Protein AF-A0A9P5JSQ2-F1 (afdb_monomer_lite)

Foldseek 3Di:
DDDDDDDDDDDDDDDDDDDDDDDDDDDDDPPPPPPDPPPPDPPPVVNVVVVVPPEDPQWAKAADPPVDPCVPVPDDDDDDDDLNQRPDTDTHNLQWDQQFFLFHCRHHCVPHDPVRVVPGDHGHNLVPAPQADDWTRHGRDIAGDGGHPQWDWDWDQDPVRDIHIHIDGPPDDPPPPPPDPPPDD

Secondary structure (DSSP, 8-state):
--------------------------------------TT----HHHHHHHH--S-TT-EEEE------GGGSS------------S-EEEE-TTT-GGGBSS-SSB--TT--HHHHHT-PPPB-GGG-TTEEEEEEETTEEEEEEEPTTEEEEEEE-TTS-EEEEEEETT---TT---------

Radius of gyration: 28.91 Å; chains: 1; bounding box: 75×61×85 Å

Sequence (185 aa):
MNDQAASKAKNEKKLPNTRLAVSNLVEANLNQACISPPSARKRSPAEIARSRHQCEFGLSKCGIYSGIPSSYSSSSRESEPEFSAVGAYECIDTMFNLESCGGCVVPYTLGLTSDEVAELEPGVDCTAMPHVSDVECRMGRCIVHKCHAGSRRVPVLLANGDAGFECVPEGTILKGQSGVFNFLG

Structure (mmCIF, N/CA/C/O backbone):
data_AF-A0A9P5JSQ2-F1
#
_entry.id   AF-A0A9P5JSQ2-F1
#
loop_
_atom_site.group_PDB
_atom_site.id
_atom_site.type_symbol
_atom_site.label_atom_id
_atom_site.label_alt_id
_atom_site.label_comp_id
_atom_site.label_asym_id
_atom_site.label_entity_id
_atom_site.label_seq_id
_atom_site.pdbx_PDB_ins_code
_atom_site.Cartn_x
_atom_site.Cartn_y
_atom_site.Cartn_z
_atom_site.occupancy
_atom_site.B_iso_or_equiv
_atom_site.auth_seq_id
_atom_site.auth_comp_id
_atom_site.auth_asym_id
_atom_site.auth_atom_id
_atom_site.pdbx_PDB_model_num
ATOM 1 N N . MET A 1 1 ? -47.441 28.420 -53.367 1.00 41.75 1 MET A N 1
ATOM 2 C CA . MET A 1 1 ? -46.569 28.806 -54.493 1.00 41.75 1 MET A CA 1
ATOM 3 C C . MET A 1 1 ? -45.257 28.060 -54.325 1.00 41.75 1 MET A C 1
ATOM 5 O O . MET A 1 1 ? -44.566 28.348 -53.362 1.00 41.75 1 MET A O 1
ATOM 9 N N . ASN A 1 2 ? -45.052 27.086 -55.219 1.00 39.38 2 ASN A N 1
ATOM 10 C CA . ASN A 1 2 ? -43.842 26.381 -55.679 1.00 39.38 2 ASN A CA 1
ATOM 11 C C . ASN A 1 2 ? -42.823 25.866 -54.644 1.00 39.38 2 ASN A C 1
ATOM 13 O O . ASN A 1 2 ? -42.321 26.629 -53.834 1.00 39.38 2 ASN A O 1
ATOM 17 N N . ASP A 1 3 ? -42.544 24.564 -54.541 1.00 38.53 3 ASP A N 1
ATOM 18 C CA . ASP A 1 3 ? -42.024 23.575 -55.516 1.00 38.53 3 ASP A CA 1
ATOM 19 C C . ASP A 1 3 ? -40.499 23.601 -55.734 1.00 38.53 3 ASP A C 1
ATOM 21 O O . ASP A 1 3 ? -39.913 24.636 -56.034 1.00 38.53 3 ASP A O 1
ATOM 25 N N . GLN A 1 4 ? -39.957 22.371 -55.707 1.00 45.69 4 GLN A N 1
ATOM 26 C CA . GLN A 1 4 ? -38.658 21.847 -56.177 1.00 45.69 4 GLN A CA 1
ATOM 27 C C . GLN A 1 4 ? -37.470 21.909 -55.192 1.00 45.69 4 GLN A C 1
ATOM 29 O O . GLN A 1 4 ? -37.085 22.981 -54.754 1.00 45.69 4 GLN A O 1
ATOM 34 N N . ALA A 1 5 ? -36.859 20.817 -54.702 1.00 44.72 5 ALA A N 1
ATOM 35 C CA . ALA A 1 5 ? -36.491 19.471 -55.200 1.00 44.72 5 ALA A CA 1
ATOM 36 C C . ALA A 1 5 ? -34.977 19.328 -55.474 1.00 44.72 5 ALA A C 1
ATOM 38 O O . ALA A 1 5 ? -34.313 20.270 -55.888 1.00 44.72 5 ALA A O 1
ATOM 39 N N . ALA A 1 6 ? -34.517 18.078 -55.313 1.00 49.34 6 ALA A N 1
ATOM 40 C CA . ALA A 1 6 ? -33.226 17.460 -55.661 1.00 49.34 6 ALA A CA 1
ATOM 41 C C . ALA A 1 6 ? -32.169 17.418 -54.528 1.00 49.34 6 ALA A C 1
ATOM 43 O O . ALA A 1 6 ? -31.639 18.443 -54.134 1.00 49.34 6 ALA A O 1
ATOM 44 N N . SER A 1 7 ? -31.872 16.299 -53.846 1.00 44.69 7 SER A N 1
ATOM 45 C CA . SER A 1 7 ? -31.519 14.905 -54.216 1.00 44.69 7 SER A CA 1
ATOM 46 C C . SER A 1 7 ? -30.049 14.687 -54.605 1.00 44.69 7 SER A C 1
ATOM 48 O O . SER A 1 7 ? -29.624 15.201 -55.637 1.00 44.69 7 SER A O 1
ATOM 50 N N . LYS A 1 8 ? -29.356 13.828 -53.827 1.00 47.06 8 LYS A N 1
ATOM 51 C CA . LYS A 1 8 ? -28.255 12.869 -54.146 1.00 47.06 8 LYS A CA 1
ATOM 52 C C . LYS A 1 8 ? -27.240 12.832 -52.985 1.00 47.06 8 LYS A C 1
ATOM 54 O O . LYS A 1 8 ? -26.948 13.870 -52.422 1.00 47.06 8 LYS A O 1
ATOM 59 N N . ALA A 1 9 ? -26.589 11.738 -52.601 1.00 49.59 9 ALA A N 1
ATOM 60 C CA . ALA A 1 9 ? -26.765 10.304 -52.800 1.00 49.59 9 ALA A CA 1
ATOM 61 C C . ALA A 1 9 ? -25.777 9.585 -51.849 1.00 49.59 9 ALA A C 1
ATOM 63 O O . ALA A 1 9 ? -24.649 10.033 -51.682 1.00 49.59 9 ALA A O 1
ATOM 64 N N . LYS A 1 10 ? -26.243 8.480 -51.257 1.00 50.03 10 LYS A N 1
ATOM 65 C CA . LYS A 1 10 ? -25.557 7.226 -50.886 1.00 50.03 10 LYS A CA 1
ATOM 66 C C . LYS A 1 10 ? -24.030 7.229 -50.676 1.00 50.03 10 LYS A C 1
ATOM 68 O O . LYS A 1 10 ? -23.267 7.371 -51.625 1.00 50.03 10 LYS A O 1
ATOM 73 N N . ASN A 1 11 ? -23.610 6.786 -49.488 1.00 41.16 11 ASN A N 1
ATOM 74 C CA . ASN A 1 11 ? -22.452 5.896 -49.373 1.00 41.16 11 ASN A CA 1
ATOM 75 C C . ASN A 1 11 ? -22.677 4.864 -48.252 1.00 41.16 11 ASN A C 1
ATOM 77 O O . ASN A 1 11 ? -22.406 5.114 -47.079 1.00 41.16 11 ASN A O 1
ATOM 81 N N . GLU A 1 12 ? -23.231 3.712 -48.630 1.00 49.22 12 GLU A N 1
ATOM 82 C CA . GLU A 1 12 ? -23.327 2.515 -47.795 1.00 49.22 12 GLU A CA 1
ATOM 83 C C . GLU A 1 12 ? -21.945 1.849 -47.719 1.00 49.22 12 GLU A C 1
ATOM 85 O O . GLU A 1 12 ? -21.503 1.197 -48.667 1.00 49.22 12 GLU A O 1
ATOM 90 N N . LYS A 1 13 ? -21.248 1.978 -46.584 1.00 47.78 13 LYS A N 1
ATOM 91 C CA . LYS A 1 13 ? -20.100 1.111 -46.288 1.00 47.78 13 LYS A CA 1
ATOM 92 C C . LYS A 1 13 ? -20.589 -0.186 -45.649 1.00 47.78 13 LYS A C 1
ATOM 94 O O . LYS A 1 13 ? -20.937 -0.255 -44.477 1.00 47.78 13 LYS A O 1
ATOM 99 N N . LYS A 1 14 ? -20.608 -1.197 -46.510 1.00 41.62 14 LYS A N 1
ATOM 100 C CA . LYS A 1 14 ? -20.820 -2.628 -46.295 1.00 41.62 14 LYS A CA 1
ATOM 101 C C . LYS A 1 14 ? -20.052 -3.155 -45.071 1.00 41.62 14 LYS A C 1
ATOM 103 O O . LYS A 1 14 ? -18.824 -3.173 -45.062 1.00 41.62 14 LYS A O 1
ATOM 108 N N . LEU A 1 15 ? -20.801 -3.615 -44.073 1.00 50.69 15 LEU A N 1
ATOM 109 C CA . LEU A 1 15 ? -20.328 -4.390 -42.928 1.00 50.69 15 LEU A CA 1
ATOM 110 C C . LEU A 1 15 ? -20.073 -5.843 -43.381 1.00 50.69 15 LEU A C 1
ATOM 112 O O . LEU A 1 15 ? -20.998 -6.462 -43.917 1.00 50.69 15 LEU A O 1
ATOM 116 N N . PRO A 1 16 ? -18.873 -6.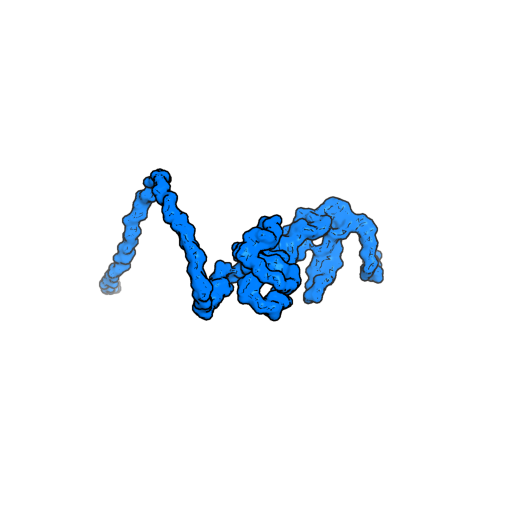424 -43.213 1.00 51.00 16 PRO A N 1
ATOM 117 C CA . PRO A 1 16 ? -18.701 -7.854 -43.408 1.00 51.00 16 PRO A CA 1
ATOM 118 C C . PRO A 1 16 ? -19.292 -8.614 -42.216 1.00 51.00 16 PRO A C 1
ATOM 120 O O . PRO A 1 16 ? -18.862 -8.496 -41.073 1.00 51.00 16 PRO A O 1
ATOM 123 N N . ASN A 1 17 ? -20.325 -9.381 -42.540 1.00 42.56 17 ASN A N 1
ATOM 124 C CA . ASN A 1 17 ? -20.985 -10.366 -41.707 1.00 42.56 17 ASN A CA 1
ATOM 125 C C . ASN A 1 17 ? -20.163 -11.662 -41.754 1.00 42.56 17 ASN A C 1
ATOM 127 O O . ASN A 1 17 ? -20.098 -12.292 -42.809 1.00 42.56 17 ASN A O 1
ATOM 131 N N . THR A 1 18 ? -19.571 -12.083 -40.639 1.00 42.75 18 THR A N 1
ATOM 132 C CA . THR A 1 18 ? -19.106 -13.467 -40.471 1.00 42.75 18 THR A CA 1
ATOM 133 C C . THR A 1 18 ? -19.508 -13.976 -39.096 1.00 42.75 18 THR A C 1
ATOM 135 O O . THR A 1 18 ? -18.895 -13.695 -38.070 1.00 42.75 18 THR A O 1
ATOM 138 N N . ARG A 1 19 ? -20.614 -14.725 -39.118 1.00 39.75 19 ARG A N 1
ATOM 139 C CA . ARG A 1 19 ? -21.110 -15.588 -38.051 1.00 39.75 19 ARG A CA 1
ATOM 140 C C . ARG A 1 19 ? -20.053 -16.618 -37.636 1.00 39.75 19 ARG A C 1
ATOM 142 O O . ARG A 1 19 ? -19.487 -17.291 -38.487 1.00 39.75 19 ARG A O 1
ATOM 149 N N . LEU A 1 20 ? -19.912 -16.753 -36.317 1.00 42.53 20 LEU A N 1
ATOM 150 C CA . LEU A 1 20 ? -19.874 -18.000 -35.542 1.00 42.53 20 LEU A CA 1
ATOM 151 C C . LEU A 1 20 ? -19.252 -19.235 -36.216 1.00 42.53 20 LEU A C 1
ATOM 153 O O . LEU A 1 20 ? -19.901 -19.916 -37.005 1.00 42.53 20 LEU A O 1
ATOM 157 N N . ALA A 1 21 ? -18.079 -19.618 -35.718 1.00 37.09 21 ALA A N 1
ATOM 158 C CA . ALA A 1 21 ? -17.707 -21.017 -35.564 1.00 37.09 21 ALA A CA 1
ATOM 159 C C . ALA A 1 21 ? -17.171 -21.206 -34.137 1.00 37.09 21 ALA A C 1
ATOM 161 O O . ALA A 1 21 ? -16.033 -20.864 -33.826 1.00 37.09 21 ALA A O 1
ATOM 162 N N . VAL A 1 22 ? -18.050 -21.681 -33.256 1.00 41.38 22 VAL A N 1
ATOM 163 C CA . VAL A 1 22 ? -17.682 -22.347 -32.002 1.00 41.38 22 VAL A CA 1
ATOM 164 C C . VAL A 1 22 ? -17.536 -23.834 -32.328 1.00 41.38 22 VAL A C 1
ATOM 166 O O . VAL A 1 22 ? -18.282 -24.341 -33.166 1.00 41.38 22 VAL A O 1
ATOM 169 N N . SER A 1 23 ? -16.615 -24.487 -31.618 1.00 40.75 23 SER A N 1
ATOM 170 C CA . SER A 1 23 ? -16.295 -25.923 -31.611 1.00 40.75 23 SER A CA 1
ATOM 171 C C . SER A 1 23 ? -15.140 -26.326 -32.526 1.00 40.75 23 SER A C 1
ATOM 173 O O . SER A 1 23 ? -15.317 -26.558 -33.715 1.00 40.75 23 SER A O 1
ATOM 175 N N . ASN A 1 24 ? -13.949 -26.449 -31.934 1.00 41.31 24 ASN A N 1
ATOM 176 C CA . ASN A 1 24 ? -13.288 -27.749 -31.793 1.00 41.31 24 ASN A CA 1
ATOM 177 C C . ASN A 1 24 ? -12.162 -27.649 -30.753 1.00 41.31 24 ASN A C 1
ATOM 179 O O . ASN A 1 24 ? -11.154 -26.974 -30.943 1.00 41.31 24 ASN A O 1
ATOM 183 N N . LEU A 1 25 ? -12.399 -28.313 -29.623 1.00 44.81 25 LEU A N 1
ATOM 184 C CA . LEU A 1 25 ? -11.387 -28.742 -28.669 1.00 44.81 25 LEU A CA 1
ATOM 185 C C . LEU A 1 25 ? -10.684 -29.991 -29.223 1.00 44.81 25 LEU A C 1
ATOM 187 O O . LEU A 1 25 ? -11.312 -30.800 -29.900 1.00 44.81 25 LEU A O 1
ATOM 191 N N . VAL A 1 26 ? -9.437 -30.165 -28.780 1.00 39.44 26 VAL A N 1
ATOM 192 C CA . VAL A 1 26 ? -8.606 -31.381 -28.830 1.00 39.44 26 VAL A CA 1
ATOM 193 C C . VAL A 1 26 ? -7.971 -31.691 -30.196 1.00 39.44 26 VAL A C 1
ATOM 195 O O . VAL A 1 26 ? -8.604 -32.241 -31.082 1.00 39.44 26 VAL A O 1
ATOM 198 N N . GLU A 1 27 ? -6.684 -31.374 -30.358 1.00 37.84 27 GLU A N 1
ATOM 199 C CA . GLU A 1 27 ? -5.607 -32.378 -30.287 1.00 37.84 27 GLU A CA 1
ATOM 200 C C . GLU A 1 27 ? -4.215 -31.731 -30.401 1.00 37.84 27 GLU A C 1
ATOM 202 O O . GLU A 1 27 ? -4.026 -30.642 -30.937 1.00 37.84 27 GLU A O 1
ATOM 207 N N . ALA A 1 28 ? -3.259 -32.406 -29.772 1.00 38.78 28 ALA A N 1
ATOM 208 C CA . ALA A 1 28 ? -1.916 -31.981 -29.422 1.00 38.78 28 ALA A CA 1
ATOM 209 C C . ALA A 1 28 ? -1.062 -31.412 -30.570 1.00 38.78 28 ALA A C 1
ATOM 211 O O . ALA A 1 28 ? -0.957 -31.995 -31.645 1.00 38.78 28 ALA A O 1
ATOM 212 N N . ASN A 1 29 ? -0.267 -30.385 -30.253 1.00 37.00 29 ASN A N 1
ATOM 213 C CA . ASN A 1 29 ? 1.086 -30.307 -30.797 1.00 37.00 29 ASN A CA 1
ATOM 214 C C . ASN A 1 29 ? 2.077 -30.130 -29.647 1.00 37.00 29 ASN A C 1
ATOM 216 O O . ASN A 1 29 ? 2.425 -29.028 -29.226 1.00 37.00 29 ASN A O 1
ATOM 220 N N . LEU A 1 30 ? 2.485 -31.279 -29.114 1.00 44.22 30 LEU A N 1
ATOM 221 C CA . LEU A 1 30 ? 3.574 -31.454 -28.167 1.00 44.22 30 LEU A CA 1
ATOM 222 C C . LEU A 1 30 ? 4.908 -31.253 -28.911 1.00 44.22 30 LEU A C 1
ATOM 224 O O . LEU A 1 30 ? 5.674 -32.186 -29.090 1.00 44.22 30 LEU A O 1
ATOM 228 N N . ASN A 1 31 ? 5.149 -30.040 -29.403 1.00 42.31 31 ASN A N 1
ATOM 229 C CA . ASN A 1 31 ? 6.429 -29.595 -29.956 1.00 42.31 31 ASN A CA 1
ATOM 230 C C . ASN A 1 31 ? 6.709 -28.168 -29.476 1.00 42.31 31 ASN A C 1
ATOM 232 O O . ASN A 1 31 ? 7.059 -27.275 -30.247 1.00 42.31 31 ASN A O 1
ATOM 236 N N . GLN A 1 32 ? 6.556 -27.946 -28.169 1.00 47.50 32 GLN A N 1
ATOM 237 C CA . GLN A 1 32 ? 7.196 -26.814 -27.516 1.00 47.50 32 GLN A CA 1
ATOM 238 C C . GLN A 1 32 ? 8.690 -27.149 -27.451 1.00 47.50 32 GLN A C 1
ATOM 240 O O . GLN A 1 32 ? 9.193 -27.678 -26.463 1.00 47.50 32 GLN A O 1
ATOM 245 N N . ALA A 1 33 ? 9.395 -26.920 -28.559 1.00 33.44 33 ALA A N 1
ATOM 246 C CA . ALA A 1 33 ? 10.842 -26.889 -28.546 1.00 33.44 33 ALA A CA 1
ATOM 247 C C . ALA A 1 33 ? 11.253 -25.906 -27.446 1.00 33.44 33 ALA A C 1
ATOM 249 O O . ALA A 1 33 ? 10.895 -24.727 -27.495 1.00 33.44 33 ALA A O 1
ATOM 250 N N . CYS A 1 34 ? 11.974 -26.393 -26.439 1.00 34.91 34 CYS A N 1
ATOM 251 C CA . CYS A 1 34 ? 12.725 -25.534 -25.545 1.00 34.91 34 CYS A CA 1
ATOM 252 C C . CYS A 1 34 ? 13.661 -24.714 -26.438 1.00 34.91 34 CYS A C 1
ATOM 254 O O . CYS A 1 34 ? 14.666 -25.231 -26.927 1.00 34.91 34 CYS A O 1
ATOM 256 N N . ILE A 1 35 ? 13.299 -23.462 -26.728 1.00 40.62 35 ILE A N 1
ATOM 257 C CA . ILE A 1 35 ? 14.202 -22.531 -27.391 1.00 40.62 35 ILE A CA 1
ATOM 258 C C . ILE A 1 35 ? 15.348 -22.346 -26.405 1.00 40.62 35 ILE A C 1
ATOM 260 O O . ILE A 1 35 ? 15.200 -21.687 -25.378 1.00 40.62 35 ILE A O 1
ATOM 264 N N . SER A 1 36 ? 16.463 -23.013 -26.694 1.00 42.19 36 SER A N 1
ATOM 265 C CA . SER A 1 36 ? 17.738 -22.839 -26.007 1.00 42.19 36 SER A CA 1
ATOM 266 C C . SER A 1 36 ? 17.983 -21.346 -25.756 1.00 42.19 36 SER A C 1
ATOM 268 O O . SER A 1 36 ? 17.719 -20.546 -26.662 1.00 42.19 36 SER A O 1
ATOM 270 N N . PRO A 1 37 ? 18.493 -20.939 -24.579 1.00 43.34 37 PRO A N 1
ATOM 271 C CA . PRO A 1 37 ? 18.765 -19.534 -24.313 1.00 43.34 37 PRO A CA 1
ATOM 272 C C . PRO A 1 37 ? 19.698 -18.997 -25.409 1.00 43.34 37 PRO A C 1
ATOM 274 O O . PRO A 1 37 ? 20.757 -19.590 -25.643 1.00 43.34 37 PRO A O 1
ATOM 277 N N . PRO A 1 38 ? 19.336 -17.915 -26.124 1.00 44.16 38 PRO A N 1
ATOM 278 C CA . PRO A 1 38 ? 20.237 -17.341 -27.100 1.00 44.16 38 PRO A CA 1
ATOM 279 C C . PRO A 1 38 ? 21.470 -16.835 -26.352 1.00 44.16 38 PRO A C 1
ATOM 281 O O . PRO A 1 38 ? 21.393 -15.919 -25.533 1.00 44.16 38 PRO A O 1
ATOM 284 N N . SER A 1 39 ? 22.595 -17.492 -26.635 1.00 47.34 39 SER A N 1
ATOM 285 C CA . SER A 1 39 ? 23.962 -17.094 -26.309 1.00 47.34 39 SER A CA 1
ATOM 286 C C . SER A 1 39 ? 24.090 -15.575 -26.190 1.00 47.34 39 SER A C 1
ATOM 288 O O . SER A 1 39 ? 23.810 -14.891 -27.171 1.00 47.34 39 SER A O 1
ATOM 290 N N . ALA A 1 40 ? 24.448 -15.097 -24.988 1.00 50.31 40 ALA A N 1
ATOM 291 C CA . ALA A 1 40 ? 24.881 -13.757 -24.557 1.00 50.31 40 ALA A CA 1
ATOM 292 C C . ALA A 1 40 ? 24.881 -12.622 -25.609 1.00 50.31 40 ALA A C 1
ATOM 294 O O . ALA A 1 40 ? 25.868 -11.901 -25.783 1.00 50.31 40 ALA A O 1
ATOM 295 N N . ARG A 1 41 ? 23.768 -12.422 -26.317 1.00 58.69 41 ARG A N 1
ATOM 296 C CA . ARG A 1 41 ? 23.613 -11.333 -27.274 1.00 58.69 41 ARG A CA 1
ATOM 297 C C . ARG A 1 41 ? 23.254 -10.116 -26.445 1.00 58.69 41 ARG A C 1
ATOM 299 O O . ARG A 1 41 ? 22.218 -10.102 -25.784 1.00 58.69 41 ARG A O 1
ATOM 306 N N . LYS A 1 42 ? 24.136 -9.113 -26.448 1.00 55.06 42 LYS A N 1
ATOM 307 C CA . LYS A 1 42 ? 23.860 -7.797 -25.864 1.00 55.06 42 LYS A CA 1
ATOM 308 C C . LYS A 1 42 ? 22.509 -7.334 -26.413 1.00 55.06 42 LYS A C 1
ATOM 310 O O . LYS A 1 42 ? 22.397 -7.102 -27.616 1.00 55.06 42 LYS A O 1
ATOM 315 N N . ARG A 1 43 ? 21.484 -7.295 -25.552 1.00 56.03 43 ARG A N 1
ATOM 316 C CA . ARG A 1 43 ? 20.145 -6.823 -25.925 1.00 56.03 43 ARG A CA 1
ATOM 317 C C . ARG A 1 43 ? 20.299 -5.423 -26.497 1.00 56.03 43 ARG A C 1
ATOM 319 O O . ARG A 1 43 ? 21.053 -4.615 -25.950 1.00 56.03 43 ARG A O 1
ATOM 326 N N . SER A 1 44 ? 19.635 -5.151 -27.613 1.00 64.75 44 SER A N 1
ATOM 327 C CA . SER A 1 44 ? 19.691 -3.813 -28.191 1.00 64.75 44 SER A CA 1
ATOM 328 C C . SER A 1 44 ? 19.106 -2.794 -27.197 1.00 64.75 44 SER A C 1
ATOM 330 O O . SER A 1 44 ? 18.182 -3.134 -26.451 1.00 64.75 44 SER A O 1
ATOM 332 N N . PRO A 1 45 ? 19.577 -1.533 -27.179 1.00 62.72 45 PRO A N 1
ATOM 333 C CA . PRO A 1 45 ? 18.982 -0.489 -26.341 1.00 62.72 45 PRO A CA 1
ATOM 334 C C . PRO A 1 45 ? 17.468 -0.340 -26.556 1.00 62.72 45 PRO A C 1
ATOM 336 O O . PRO A 1 45 ? 16.735 -0.054 -25.617 1.00 62.72 45 PRO A O 1
ATOM 339 N N . ALA A 1 46 ? 16.983 -0.614 -27.772 1.00 55.28 46 ALA A N 1
ATOM 340 C CA . ALA A 1 46 ? 15.561 -0.616 -28.104 1.00 55.28 46 ALA A CA 1
ATOM 341 C C . ALA A 1 46 ? 14.785 -1.784 -27.463 1.00 55.28 46 ALA A C 1
ATOM 343 O O . ALA A 1 46 ? 13.651 -1.593 -27.035 1.00 55.28 46 ALA A O 1
ATOM 344 N N . GLU A 1 47 ? 15.367 -2.981 -27.354 1.00 57.78 47 GLU A N 1
ATOM 345 C CA . GLU A 1 47 ? 14.757 -4.107 -26.625 1.00 57.78 47 GLU A CA 1
ATOM 346 C C . GLU A 1 47 ? 14.781 -3.891 -25.111 1.00 57.78 47 GLU A C 1
ATOM 348 O O . GLU A 1 47 ? 13.824 -4.250 -24.427 1.00 57.78 47 GLU A O 1
ATOM 353 N N . ILE A 1 48 ? 15.833 -3.256 -24.586 1.00 57.53 48 ILE A N 1
ATOM 354 C CA . ILE A 1 48 ? 15.901 -2.842 -23.177 1.00 57.53 48 ILE A CA 1
ATOM 355 C C . ILE A 1 48 ? 14.841 -1.766 -22.895 1.00 57.53 48 ILE A C 1
ATOM 357 O O . ILE A 1 48 ? 14.121 -1.863 -21.907 1.00 57.53 48 ILE A O 1
ATOM 361 N N . ALA A 1 49 ? 14.664 -0.790 -23.789 1.00 54.50 49 ALA A N 1
ATOM 362 C CA . ALA A 1 49 ? 13.623 0.229 -23.663 1.00 54.50 49 ALA A CA 1
ATOM 363 C C . ALA A 1 49 ? 12.205 -0.361 -23.764 1.00 54.50 49 ALA A C 1
ATOM 365 O O . ALA A 1 49 ? 11.340 -0.014 -22.966 1.00 54.50 49 ALA A O 1
ATOM 366 N N . ARG A 1 50 ? 11.963 -1.322 -24.668 1.00 57.34 50 ARG A N 1
ATOM 367 C CA . ARG A 1 50 ? 10.687 -2.065 -24.710 1.00 57.34 50 ARG A CA 1
ATOM 368 C C . ARG A 1 50 ? 10.466 -2.904 -23.453 1.00 57.34 50 ARG A C 1
ATOM 370 O O . ARG A 1 50 ? 9.331 -3.068 -23.026 1.00 57.34 50 ARG A O 1
ATOM 377 N N . SER A 1 51 ? 11.539 -3.387 -22.826 1.00 53.53 51 SER A N 1
ATOM 378 C CA . SER A 1 51 ? 11.468 -4.070 -21.534 1.00 53.53 51 SER A CA 1
ATOM 379 C C . SER A 1 51 ? 11.102 -3.142 -20.370 1.00 53.53 51 SER A C 1
ATOM 381 O O . SER A 1 51 ? 10.685 -3.640 -19.330 1.00 53.53 51 SER A O 1
ATOM 383 N N . ARG A 1 52 ? 11.254 -1.820 -20.503 1.00 54.94 52 ARG A N 1
ATOM 384 C CA . ARG A 1 52 ? 10.883 -0.856 -19.454 1.00 54.94 52 ARG A CA 1
ATOM 385 C C . ARG A 1 52 ? 9.385 -0.529 -19.440 1.00 54.94 52 ARG A C 1
ATOM 387 O O . ARG A 1 52 ? 8.883 -0.079 -18.422 1.00 54.94 52 ARG A O 1
ATOM 394 N N . HIS A 1 53 ? 8.660 -0.831 -20.518 1.00 61.41 53 HIS A N 1
ATOM 395 C CA . HIS A 1 53 ? 7.205 -0.650 -20.639 1.00 61.41 53 HIS A CA 1
ATOM 396 C C . HIS A 1 53 ? 6.479 -1.997 -20.707 1.00 61.41 53 HIS A C 1
ATOM 398 O O . HIS A 1 53 ? 5.751 -2.285 -21.652 1.00 61.41 53 HIS A O 1
ATOM 404 N N . GLN A 1 54 ? 6.751 -2.865 -19.737 1.00 80.69 54 GLN A N 1
ATOM 405 C CA . GLN A 1 54 ? 6.143 -4.198 -19.680 1.00 80.69 54 GLN A CA 1
ATOM 406 C C . GLN A 1 54 ? 4.770 -4.214 -19.011 1.00 80.69 54 GLN A C 1
ATOM 408 O O . GLN A 1 54 ? 4.028 -5.174 -19.189 1.00 80.69 54 GLN A O 1
ATOM 413 N N . CYS A 1 55 ? 4.439 -3.152 -18.284 1.00 87.44 55 CYS A N 1
ATOM 414 C CA . CYS A 1 55 ? 3.132 -2.957 -17.688 1.00 87.44 55 CYS A CA 1
ATOM 415 C C . CYS A 1 55 ? 2.363 -1.870 -18.440 1.00 87.44 55 CYS A C 1
ATOM 417 O O . CYS A 1 55 ? 2.959 -0.958 -19.023 1.00 87.44 5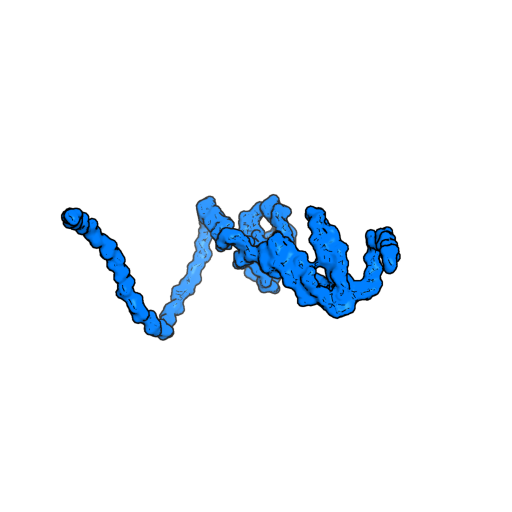5 CYS A O 1
ATOM 419 N N . GLU A 1 56 ? 1.037 -1.990 -18.443 1.00 88.56 56 GLU A N 1
ATOM 420 C CA . GLU A 1 56 ? 0.152 -0.955 -18.971 1.00 88.56 56 GLU A CA 1
ATOM 421 C C . GLU A 1 56 ? 0.302 0.351 -18.177 1.00 88.56 56 GLU A C 1
ATOM 423 O O . GLU A 1 56 ? 0.840 0.380 -17.067 1.00 88.56 56 GLU A O 1
ATOM 428 N N . PHE A 1 57 ? -0.149 1.459 -18.764 1.00 85.50 57 PHE A N 1
ATOM 429 C CA . PHE A 1 57 ? -0.045 2.766 -18.123 1.00 85.50 57 PHE A CA 1
ATOM 430 C C . PHE A 1 57 ? -0.760 2.770 -16.764 1.00 85.50 57 PHE A C 1
ATOM 432 O O . PHE A 1 57 ? -1.919 2.377 -16.674 1.00 85.50 57 PHE A O 1
ATOM 439 N N . GLY A 1 58 ? -0.071 3.250 -15.726 1.00 85.25 58 GLY A N 1
ATOM 440 C CA . GLY A 1 58 ? -0.592 3.307 -14.356 1.00 85.25 58 GLY A CA 1
ATOM 441 C C . GLY A 1 58 ? -0.337 2.053 -13.515 1.00 85.25 58 GLY A C 1
ATOM 442 O O . GLY A 1 58 ? -0.619 2.079 -12.324 1.00 85.25 58 GLY A O 1
ATOM 443 N N . LEU A 1 59 ? 0.230 0.989 -14.092 1.00 91.50 59 LEU A N 1
ATOM 444 C CA . LEU A 1 59 ? 0.618 -0.210 -13.351 1.00 91.50 59 LEU A CA 1
ATOM 445 C C . LEU A 1 59 ? 2.113 -0.195 -13.005 1.00 91.50 59 LEU A C 1
ATOM 447 O O . LEU A 1 59 ? 2.963 0.144 -13.832 1.00 91.50 59 LEU A O 1
ATOM 451 N N . SER A 1 60 ? 2.424 -0.637 -11.793 1.00 91.31 60 SER A N 1
ATOM 452 C CA . SER A 1 60 ? 3.777 -0.801 -11.269 1.00 91.31 60 SER A CA 1
ATOM 453 C C . SER A 1 60 ? 4.256 -2.234 -11.461 1.00 91.31 60 SER A C 1
ATOM 455 O O . SER A 1 60 ? 3.496 -3.193 -11.332 1.00 91.31 60 SER A O 1
ATOM 457 N N . LYS A 1 61 ? 5.546 -2.387 -11.757 1.00 91.19 61 LYS A N 1
ATOM 458 C CA . LYS A 1 61 ? 6.180 -3.693 -11.914 1.00 91.19 61 LYS A CA 1
ATOM 459 C C . LYS A 1 61 ? 6.635 -4.216 -10.552 1.00 91.19 61 LYS A C 1
ATOM 461 O O . LYS A 1 61 ? 7.672 -3.789 -10.048 1.00 91.19 61 LYS A O 1
ATOM 466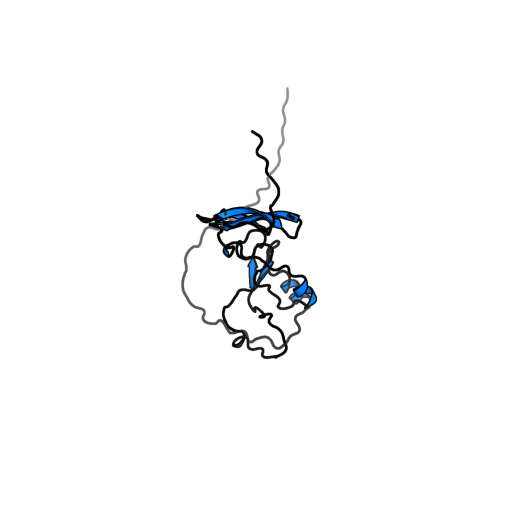 N N . CYS A 1 62 ? 5.886 -5.152 -9.988 1.00 91.19 62 CYS A N 1
ATOM 467 C CA . CYS A 1 62 ? 6.166 -5.731 -8.679 1.00 91.19 62 CYS A CA 1
ATOM 468 C C . CYS A 1 62 ? 6.752 -7.134 -8.814 1.00 91.19 62 CYS A C 1
ATOM 470 O O . CYS A 1 62 ? 6.377 -7.896 -9.702 1.00 91.19 62 CYS A O 1
ATOM 472 N N . GLY A 1 63 ? 7.724 -7.467 -7.968 1.00 88.81 63 GLY A N 1
ATOM 473 C CA . GLY A 1 63 ? 8.290 -8.807 -7.909 1.00 88.81 63 GLY A CA 1
ATOM 474 C C . GLY A 1 63 ? 7.296 -9.782 -7.280 1.00 88.81 63 GLY A C 1
ATOM 475 O O . GLY A 1 63 ? 6.665 -9.466 -6.279 1.00 88.81 63 GLY A O 1
ATOM 476 N N . ILE A 1 64 ? 7.187 -10.984 -7.841 1.00 87.06 64 ILE A N 1
ATOM 477 C CA . ILE A 1 64 ? 6.398 -12.072 -7.250 1.00 87.06 64 ILE A CA 1
ATOM 478 C C . ILE A 1 64 ? 7.228 -12.775 -6.168 1.00 87.06 64 ILE A C 1
ATOM 480 O O . ILE A 1 64 ? 8.298 -13.311 -6.459 1.00 87.06 64 ILE A O 1
ATOM 484 N N . TYR A 1 65 ? 6.736 -12.847 -4.929 1.00 76.19 65 TYR A N 1
ATOM 485 C CA . TYR A 1 65 ? 7.403 -13.629 -3.884 1.00 76.19 65 TYR A CA 1
ATOM 486 C C . TYR A 1 65 ? 7.311 -15.126 -4.211 1.00 76.19 65 TYR A C 1
ATOM 488 O O . TYR A 1 65 ? 6.298 -15.773 -3.960 1.00 76.19 65 TYR A O 1
ATOM 496 N N . SER A 1 66 ? 8.360 -15.711 -4.791 1.00 60.72 66 SER A N 1
ATOM 497 C CA . SER A 1 66 ? 8.312 -17.118 -5.198 1.00 60.72 66 SER A CA 1
ATOM 498 C C . SER A 1 66 ? 8.453 -18.104 -4.035 1.00 60.72 66 SER A C 1
ATOM 500 O O . SER A 1 66 ? 8.279 -19.294 -4.259 1.00 60.72 66 SER A O 1
ATOM 502 N N . GLY A 1 67 ? 8.806 -17.680 -2.813 1.00 56.03 67 GLY A N 1
ATOM 503 C CA . GLY A 1 67 ? 9.057 -18.584 -1.673 1.00 56.03 67 GLY A CA 1
ATOM 504 C C . GLY A 1 67 ? 10.191 -19.604 -1.889 1.00 56.03 67 GLY A C 1
ATOM 505 O O . GLY A 1 67 ? 10.566 -20.326 -0.968 1.00 56.03 67 GLY A O 1
ATOM 506 N N . ILE A 1 68 ? 10.759 -19.664 -3.095 1.00 52.44 68 ILE A N 1
ATOM 507 C CA . ILE A 1 68 ? 11.909 -20.482 -3.442 1.00 52.44 68 ILE A CA 1
ATOM 508 C C . ILE A 1 68 ? 13.155 -19.711 -2.995 1.00 52.44 68 ILE A C 1
ATOM 510 O O . ILE A 1 68 ? 13.371 -18.593 -3.474 1.00 52.44 68 ILE A O 1
ATOM 514 N N . PRO A 1 69 ? 13.987 -20.274 -2.103 1.00 49.22 69 PRO A N 1
ATOM 515 C CA . PRO A 1 69 ? 15.282 -19.690 -1.797 1.00 49.22 69 PRO A CA 1
ATOM 516 C C . PRO A 1 69 ? 16.108 -19.564 -3.084 1.00 49.22 69 PRO A C 1
ATOM 518 O O . PRO A 1 69 ? 16.054 -20.425 -3.961 1.00 49.22 69 PRO A O 1
ATOM 521 N N . SER A 1 70 ? 16.901 -18.497 -3.182 1.00 50.78 70 SER A N 1
ATOM 522 C CA . SER A 1 70 ? 17.747 -18.123 -4.334 1.00 50.78 70 SER A CA 1
ATOM 523 C C . SER A 1 70 ? 18.666 -19.243 -4.881 1.00 50.78 70 SER A C 1
ATOM 525 O O . SER A 1 70 ? 19.256 -19.109 -5.949 1.00 50.78 70 SER A O 1
ATOM 527 N N . SER A 1 71 ? 18.757 -20.396 -4.211 1.00 49.56 71 SER A N 1
ATOM 528 C CA . SER A 1 71 ? 19.563 -21.553 -4.609 1.00 49.56 71 SER A CA 1
ATOM 529 C C . SER A 1 71 ? 19.133 -22.247 -5.910 1.00 49.56 71 SER A C 1
ATOM 531 O O . SER A 1 71 ? 19.922 -23.025 -6.441 1.00 49.56 71 SER A O 1
ATOM 533 N N . TYR A 1 72 ? 17.939 -21.975 -6.455 1.00 48.94 72 TYR A N 1
ATOM 534 C CA . TYR A 1 72 ? 17.522 -22.495 -7.772 1.00 48.94 72 TYR A CA 1
ATOM 535 C C . TYR A 1 72 ? 17.598 -21.468 -8.916 1.00 48.94 72 TYR A C 1
ATOM 537 O O . TYR A 1 72 ? 17.359 -21.814 -10.074 1.00 48.94 72 TYR A O 1
ATOM 545 N N . SER A 1 73 ? 17.986 -20.221 -8.625 1.00 48.72 73 SER A N 1
ATOM 546 C CA . SER A 1 73 ? 18.410 -19.264 -9.649 1.00 48.72 73 SER A CA 1
ATOM 547 C C . SER A 1 73 ? 19.846 -19.603 -10.038 1.00 48.72 73 SER A C 1
ATOM 549 O O . SER A 1 73 ? 20.804 -19.256 -9.350 1.00 48.72 73 SER A O 1
ATOM 551 N N . SER A 1 74 ? 20.007 -20.335 -11.134 1.00 46.72 74 SER A N 1
ATOM 552 C CA . SER A 1 74 ? 21.282 -20.830 -11.659 1.00 46.72 74 SER A CA 1
ATOM 553 C C . SER A 1 74 ? 22.202 -19.733 -12.234 1.00 46.72 74 SER A C 1
ATOM 555 O O . SER A 1 74 ? 22.735 -19.871 -13.335 1.00 46.72 74 SER A O 1
ATOM 557 N N . SER A 1 75 ? 22.427 -18.643 -11.499 1.00 47.78 75 SER A N 1
ATOM 558 C CA . SER A 1 75 ? 23.520 -17.698 -11.743 1.00 47.78 75 SER A CA 1
ATOM 559 C C . SER A 1 75 ? 24.218 -17.346 -10.430 1.00 47.78 75 SER A C 1
ATOM 561 O O . SER A 1 75 ? 24.066 -16.262 -9.874 1.00 47.78 75 SER A O 1
ATOM 563 N N . SER A 1 76 ? 25.013 -18.296 -9.950 1.00 45.12 76 SER A N 1
ATOM 564 C CA . SER A 1 76 ? 26.032 -18.111 -8.925 1.00 45.12 76 SER A CA 1
ATOM 565 C C . SER A 1 76 ? 27.075 -17.081 -9.382 1.00 45.12 76 SER A C 1
ATOM 567 O O . SER A 1 76 ? 28.010 -17.410 -10.118 1.00 45.12 76 SER A O 1
ATOM 569 N N . ARG A 1 77 ? 26.932 -15.832 -8.941 1.00 51.75 77 ARG A N 1
ATOM 570 C CA . ARG A 1 77 ? 28.069 -14.948 -8.672 1.00 51.75 77 ARG A CA 1
ATOM 571 C C . ARG A 1 77 ? 27.824 -14.279 -7.330 1.00 51.75 77 ARG A C 1
ATOM 573 O O . ARG A 1 77 ? 26.942 -13.444 -7.191 1.00 51.75 77 ARG A O 1
ATOM 580 N N . GLU A 1 78 ? 28.587 -14.742 -6.355 1.00 57.19 78 GLU A N 1
ATOM 581 C CA . GLU A 1 78 ? 28.623 -14.257 -4.985 1.00 57.19 78 GLU A CA 1
ATOM 582 C C . GLU A 1 78 ? 29.240 -12.852 -4.960 1.00 57.19 78 GLU A C 1
ATOM 584 O O . GLU A 1 78 ? 30.429 -12.692 -5.229 1.00 57.19 78 GLU A O 1
ATOM 589 N N . SER A 1 79 ? 28.421 -11.841 -4.668 1.00 46.12 79 SER A N 1
ATOM 590 C CA . SER A 1 79 ? 28.827 -10.593 -4.009 1.00 46.12 79 SER A CA 1
ATOM 591 C C . SER A 1 79 ? 27.568 -9.798 -3.620 1.00 46.12 79 SER A C 1
ATOM 593 O O . SER A 1 79 ? 26.958 -9.216 -4.510 1.00 46.12 79 SER A O 1
ATOM 595 N N . GLU A 1 80 ? 27.192 -9.868 -2.331 1.00 55.81 80 GLU A N 1
ATOM 596 C CA . GLU A 1 80 ? 26.530 -8.877 -1.434 1.00 55.81 80 GLU A CA 1
ATOM 597 C C . GLU A 1 80 ? 25.571 -7.789 -2.003 1.00 55.81 80 GLU A C 1
ATOM 599 O O . GLU A 1 80 ? 25.873 -7.204 -3.041 1.00 55.81 80 GLU A O 1
ATOM 604 N N . PRO A 1 81 ? 24.554 -7.288 -1.260 1.00 49.75 81 PRO A N 1
ATOM 605 C CA . PRO A 1 81 ? 23.735 -7.859 -0.187 1.00 49.75 81 PRO A CA 1
ATOM 606 C C . PRO A 1 81 ? 22.268 -8.095 -0.636 1.00 49.75 81 PRO A C 1
ATOM 608 O O . PRO A 1 81 ? 21.784 -7.488 -1.586 1.00 49.75 81 PRO A O 1
ATOM 611 N N . GLU A 1 82 ? 21.585 -9.004 0.066 1.00 53.06 82 GLU A N 1
ATOM 612 C CA . GLU A 1 82 ? 20.131 -9.182 0.301 1.00 53.06 82 GLU A CA 1
ATOM 613 C C . GLU A 1 82 ? 19.069 -8.371 -0.484 1.00 53.06 82 GLU A C 1
ATOM 615 O O . GLU A 1 82 ? 18.063 -7.934 0.068 1.00 53.06 82 GLU A O 1
ATOM 620 N N . PHE A 1 83 ? 19.181 -8.262 -1.803 1.00 54.72 83 PHE A N 1
ATOM 621 C CA . PHE A 1 83 ? 18.034 -7.963 -2.652 1.00 54.72 83 PHE A CA 1
ATOM 622 C C . PHE A 1 83 ? 17.781 -9.177 -3.534 1.00 54.72 83 PHE A C 1
ATOM 624 O O . PHE A 1 83 ? 18.409 -9.349 -4.578 1.00 54.72 83 PHE A O 1
ATOM 631 N N . SER A 1 84 ? 16.909 -10.076 -3.065 1.00 54.94 84 SER A N 1
ATOM 632 C CA . SER A 1 84 ? 16.500 -11.262 -3.821 1.00 54.94 84 SER A CA 1
ATOM 633 C C . SER A 1 84 ? 16.024 -10.815 -5.198 1.00 54.94 84 SER A C 1
ATOM 635 O O . SER A 1 84 ? 14.953 -10.228 -5.329 1.00 54.94 84 SER A O 1
ATOM 637 N N . ALA A 1 85 ? 16.850 -11.041 -6.220 1.00 54.47 85 ALA A N 1
ATOM 638 C CA . ALA A 1 85 ? 16.522 -10.696 -7.589 1.00 54.47 85 ALA A CA 1
ATOM 639 C C . ALA A 1 85 ? 15.332 -11.558 -8.010 1.00 54.47 85 ALA A C 1
ATOM 641 O O . ALA A 1 85 ? 15.484 -12.724 -8.379 1.00 54.47 85 ALA A O 1
ATOM 642 N N . VAL A 1 86 ? 14.128 -11.000 -7.902 1.00 60.41 86 VAL A N 1
ATOM 643 C CA . VAL A 1 86 ? 12.926 -11.707 -8.308 1.00 60.41 86 VAL A CA 1
ATOM 644 C C . VAL A 1 86 ? 12.941 -11.811 -9.830 1.00 60.41 86 VAL A C 1
ATOM 646 O O . VAL A 1 86 ? 12.808 -10.819 -10.544 1.00 60.41 86 VAL A O 1
ATOM 649 N N . GLY A 1 87 ? 13.152 -13.025 -10.341 1.00 65.69 87 GLY A N 1
ATOM 650 C CA . GLY A 1 87 ? 13.188 -13.295 -11.783 1.00 65.69 87 GLY A CA 1
ATOM 651 C C . GLY A 1 87 ? 11.817 -13.202 -12.464 1.00 65.69 87 GLY A C 1
ATOM 652 O O . GLY A 1 87 ? 11.743 -13.175 -13.691 1.00 65.69 87 GLY A O 1
ATOM 653 N N . ALA A 1 88 ? 10.744 -13.139 -11.675 1.00 82.06 88 ALA A N 1
ATOM 654 C CA . ALA A 1 88 ? 9.369 -12.994 -12.125 1.00 82.06 88 ALA A CA 1
ATOM 655 C C . ALA A 1 88 ? 8.763 -11.685 -11.604 1.00 82.06 88 ALA A C 1
ATOM 657 O O . ALA A 1 88 ? 9.138 -11.176 -10.550 1.00 82.06 88 ALA A O 1
ATOM 658 N N . TYR A 1 89 ? 7.820 -11.133 -12.355 1.00 89.06 89 TYR A N 1
ATOM 659 C CA . TYR A 1 89 ? 7.107 -9.928 -11.965 1.00 89.06 89 TYR A CA 1
ATOM 660 C C . TYR A 1 89 ? 5.646 -10.028 -12.360 1.00 89.06 89 TYR A C 1
ATOM 662 O O . TYR A 1 89 ? 5.287 -10.772 -13.274 1.00 89.06 89 TYR A O 1
ATOM 670 N N . GLU A 1 90 ? 4.844 -9.208 -11.710 1.00 91.00 90 GLU A N 1
ATOM 671 C CA . GLU A 1 90 ? 3.470 -8.920 -12.072 1.00 91.00 90 GLU A CA 1
ATOM 672 C C . GLU A 1 90 ? 3.258 -7.406 -12.152 1.00 91.00 90 GLU A C 1
ATOM 674 O O . GLU A 1 90 ? 4.058 -6.611 -11.652 1.00 91.00 90 GLU A O 1
ATOM 679 N N . CYS A 1 91 ? 2.206 -7.006 -12.858 1.00 93.94 91 CYS A N 1
ATOM 680 C CA . CYS A 1 91 ? 1.837 -5.609 -13.019 1.00 93.94 91 CYS A CA 1
ATOM 681 C C . CYS A 1 91 ? 0.679 -5.303 -12.073 1.00 93.94 91 CYS A C 1
ATOM 683 O O . CYS A 1 91 ? -0.415 -5.833 -12.256 1.00 93.94 91 CYS A O 1
ATOM 685 N N . ILE A 1 92 ? 0.927 -4.459 -11.074 1.00 94.50 92 ILE A N 1
ATOM 686 C CA . ILE A 1 92 ? -0.024 -4.147 -10.004 1.00 94.50 92 ILE A CA 1
ATOM 687 C C . ILE A 1 92 ? -0.380 -2.666 -10.050 1.00 94.50 92 ILE A C 1
ATOM 689 O O . ILE A 1 92 ? 0.497 -1.811 -10.162 1.00 94.50 92 ILE A O 1
ATOM 693 N N . ASP A 1 93 ? -1.666 -2.350 -9.912 1.00 95.75 93 ASP A N 1
ATOM 694 C CA . ASP A 1 93 ? -2.103 -0.985 -9.632 1.00 95.75 93 ASP A CA 1
ATOM 695 C C . ASP A 1 93 ? -1.867 -0.669 -8.149 1.00 95.75 93 ASP A C 1
ATOM 697 O O . ASP A 1 93 ? -2.701 -0.947 -7.282 1.00 95.75 93 ASP A O 1
ATOM 701 N N . THR A 1 94 ? -0.709 -0.087 -7.847 1.00 95.81 94 THR A N 1
ATOM 702 C CA . THR A 1 94 ? -0.303 0.246 -6.476 1.00 95.81 94 THR A CA 1
ATOM 703 C C . THR A 1 94 ? -1.112 1.398 -5.877 1.00 95.81 94 THR A C 1
ATOM 705 O O . THR A 1 94 ? -0.945 1.729 -4.704 1.00 95.81 94 THR A O 1
ATOM 708 N N . MET A 1 95 ? -2.006 2.027 -6.648 1.00 96.19 95 MET A N 1
ATOM 709 C CA . MET A 1 95 ? -2.882 3.079 -6.138 1.00 96.19 95 MET A CA 1
ATOM 710 C C . MET A 1 95 ? -4.121 2.524 -5.436 1.00 96.19 95 MET A C 1
ATOM 712 O O . MET A 1 95 ? -4.706 3.247 -4.624 1.00 96.19 95 MET A O 1
ATOM 716 N N . PHE A 1 96 ? -4.497 1.272 -5.725 1.00 96.44 96 PHE A N 1
ATOM 717 C CA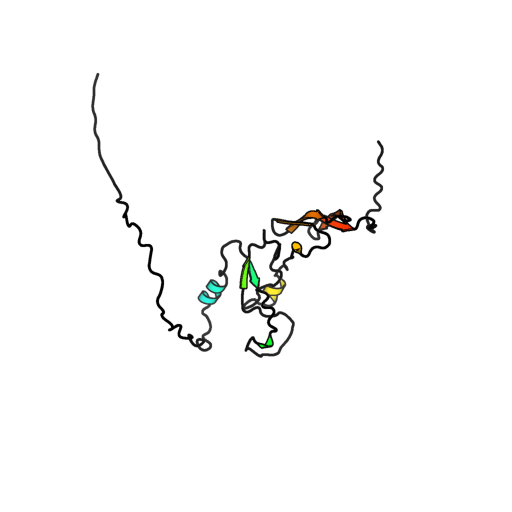 . PHE A 1 96 ? -5.721 0.643 -5.215 1.00 96.44 96 PHE A CA 1
ATOM 718 C C . PHE A 1 96 ? -5.540 -0.794 -4.709 1.00 96.44 96 PHE A C 1
ATOM 720 O O . PHE A 1 96 ? -6.442 -1.336 -4.070 1.00 96.44 96 PHE A O 1
ATOM 727 N N . ASN A 1 97 ? -4.398 -1.433 -4.969 1.00 96.88 97 ASN A N 1
ATOM 728 C CA . ASN A 1 97 ? -4.126 -2.774 -4.469 1.00 96.88 97 ASN A CA 1
ATOM 729 C C . ASN A 1 97 ? -3.802 -2.755 -2.963 1.00 96.88 97 ASN A C 1
ATOM 731 O O . ASN A 1 97 ? -2.954 -1.990 -2.511 1.00 96.88 97 ASN A O 1
ATOM 735 N N . LEU A 1 98 ? -4.473 -3.613 -2.190 1.00 96.88 98 LEU A N 1
ATOM 736 C CA . LEU A 1 98 ? -4.316 -3.689 -0.735 1.00 96.88 98 LEU A CA 1
ATOM 737 C C . LEU A 1 98 ? -2.953 -4.228 -0.287 1.00 96.88 98 LEU A C 1
ATOM 739 O O . LEU A 1 98 ? -2.441 -3.771 0.727 1.00 96.88 98 LEU A O 1
ATOM 743 N N . GLU A 1 99 ? -2.381 -5.168 -1.031 1.00 95.75 99 GLU A N 1
ATOM 744 C CA . GLU A 1 99 ? -1.152 -5.896 -0.686 1.00 95.75 99 GLU A CA 1
ATOM 745 C C . GLU A 1 99 ? 0.108 -5.209 -1.240 1.00 95.75 99 GLU A C 1
ATOM 747 O O . GLU A 1 99 ? 1.229 -5.653 -1.017 1.00 95.75 99 GLU A O 1
ATOM 752 N N . SER A 1 100 ? -0.054 -4.143 -2.021 1.00 95.62 100 SER A N 1
ATOM 753 C CA . SER A 1 100 ? 1.029 -3.347 -2.609 1.00 95.62 100 SER A CA 1
ATOM 754 C C . SER A 1 100 ? 0.582 -1.896 -2.746 1.00 95.62 100 SER A C 1
ATOM 756 O O . SER A 1 100 ? 0.599 -1.303 -3.823 1.00 95.62 100 SER A O 1
ATOM 758 N N . CYS A 1 101 ? 0.115 -1.327 -1.640 1.00 96.69 101 CYS A N 1
ATOM 759 C CA . CYS A 1 101 ? -0.396 0.030 -1.617 1.00 96.69 101 CYS A CA 1
ATOM 760 C C . CYS A 1 101 ? 0.754 1.042 -1.563 1.00 96.69 101 CYS A C 1
ATOM 762 O O . CYS A 1 101 ? 1.653 0.926 -0.730 1.00 96.69 101 CYS A O 1
ATOM 764 N N . GLY A 1 102 ? 0.734 2.037 -2.450 1.00 94.44 102 GLY A N 1
ATOM 765 C CA . GLY A 1 102 ? 1.741 3.106 -2.522 1.00 94.44 102 GLY A CA 1
ATOM 766 C C . GLY A 1 102 ? 3.055 2.708 -3.198 1.00 94.44 102 GLY A C 1
ATOM 767 O O . GLY A 1 102 ? 3.824 3.579 -3.585 1.00 94.44 102 GLY A O 1
ATOM 768 N N . GLY A 1 103 ? 3.275 1.414 -3.418 1.00 94.25 103 GLY A N 1
ATOM 769 C CA . GLY A 1 103 ? 4.470 0.860 -4.039 1.00 94.25 103 GLY A CA 1
ATOM 770 C C . GLY A 1 103 ? 4.416 -0.664 -4.029 1.00 94.25 103 GLY A C 1
ATOM 771 O O . GLY A 1 103 ? 3.461 -1.261 -3.538 1.00 94.25 103 GLY A O 1
ATOM 772 N N . CYS A 1 104 ? 5.445 -1.317 -4.554 1.00 93.31 104 CYS A N 1
ATOM 773 C CA . CYS A 1 104 ? 5.544 -2.772 -4.480 1.00 93.31 104 CYS A CA 1
ATOM 774 C C . CYS A 1 104 ? 6.110 -3.184 -3.118 1.00 93.31 104 CYS A C 1
ATOM 776 O O . CYS A 1 104 ? 7.178 -2.702 -2.739 1.00 93.31 104 CYS A O 1
ATOM 778 N N . VAL A 1 105 ? 5.452 -4.105 -2.405 1.00 91.62 105 VAL A N 1
ATOM 779 C CA . VAL A 1 105 ? 6.028 -4.691 -1.172 1.00 91.62 105 VAL A CA 1
ATOM 780 C C . VAL A 1 105 ? 7.328 -5.433 -1.488 1.00 91.62 105 VAL A C 1
ATOM 782 O O . VAL A 1 105 ? 8.295 -5.368 -0.732 1.00 91.62 105 VAL A O 1
ATOM 785 N N . VAL A 1 106 ? 7.374 -6.093 -2.647 1.00 89.38 106 VAL A N 1
ATOM 786 C CA . VAL A 1 106 ? 8.588 -6.690 -3.206 1.00 89.38 106 VAL A CA 1
ATOM 787 C C . VAL A 1 106 ? 8.934 -5.952 -4.502 1.00 89.38 106 VAL A C 1
ATOM 789 O O . VAL A 1 106 ? 8.281 -6.173 -5.527 1.00 89.38 106 VAL A O 1
ATOM 792 N N . PRO A 1 107 ? 9.932 -5.054 -4.502 1.00 87.12 107 PRO A N 1
ATOM 793 C CA . PRO A 1 107 ? 10.280 -4.310 -5.702 1.00 87.12 107 PRO A CA 1
ATOM 794 C C . PRO A 1 107 ? 10.922 -5.224 -6.749 1.00 87.12 107 PRO A C 1
ATOM 796 O O . PRO A 1 107 ? 11.753 -6.077 -6.436 1.00 87.12 107 PRO A O 1
ATOM 799 N N . TYR A 1 108 ? 10.572 -5.033 -8.021 1.00 86.69 108 TYR A N 1
ATOM 800 C CA . TYR A 1 108 ? 11.291 -5.683 -9.112 1.00 86.69 108 TYR A CA 1
ATOM 801 C C . TYR A 1 108 ? 12.529 -4.860 -9.486 1.00 86.69 108 TYR A C 1
ATOM 803 O O . TYR A 1 108 ? 12.404 -3.754 -10.006 1.00 86.69 108 TYR A O 1
ATOM 811 N N . THR A 1 109 ? 13.726 -5.410 -9.284 1.00 84.25 109 THR A N 1
ATOM 812 C CA . THR A 1 109 ? 14.987 -4.656 -9.457 1.00 84.25 109 THR A CA 1
ATOM 813 C C . THR A 1 109 ? 15.871 -5.133 -10.596 1.00 84.25 109 THR A C 1
ATOM 815 O O . THR A 1 109 ? 16.896 -4.518 -10.891 1.00 84.25 109 THR A O 1
ATOM 818 N N . LEU A 1 110 ? 15.496 -6.208 -11.294 1.00 82.62 110 LEU A N 1
ATOM 819 C CA . LEU A 1 110 ? 16.331 -6.744 -12.363 1.00 82.62 110 LEU A CA 1
ATOM 820 C C . LEU A 1 110 ? 16.423 -5.753 -13.536 1.00 82.62 110 LEU A C 1
ATOM 822 O O . LEU A 1 110 ? 15.456 -5.536 -14.271 1.00 82.62 110 LEU A O 1
ATOM 826 N N . GLY A 1 111 ? 17.626 -5.220 -13.754 1.00 77.06 111 GLY A N 1
ATOM 827 C CA . GLY A 1 111 ? 17.908 -4.227 -14.793 1.00 77.06 111 GLY A CA 1
ATOM 828 C C . GLY A 1 111 ? 17.794 -2.773 -14.331 1.00 77.06 111 GLY A C 1
ATOM 829 O O . GLY A 1 111 ? 17.911 -1.891 -15.183 1.00 77.06 111 GLY A O 1
ATOM 830 N N . LEU A 1 112 ? 17.587 -2.544 -13.030 1.00 81.62 112 LEU A N 1
ATOM 831 C CA . LEU A 1 112 ? 17.726 -1.238 -12.391 1.00 81.62 112 LEU A CA 1
ATOM 832 C C . LEU A 1 112 ? 19.159 -1.039 -11.878 1.00 81.62 112 LEU A C 1
ATOM 834 O O . LEU A 1 112 ? 19.844 -2.002 -11.520 1.00 81.62 112 LEU A O 1
ATOM 838 N N . THR A 1 113 ? 19.623 0.207 -11.865 1.00 84.50 113 THR A N 1
ATOM 839 C CA . THR A 1 113 ? 20.852 0.611 -11.173 1.00 84.50 113 THR A CA 1
ATOM 840 C C . THR A 1 113 ? 20.616 0.708 -9.667 1.00 84.50 113 THR A C 1
ATOM 842 O O . THR A 1 113 ? 19.481 0.816 -9.217 1.00 84.50 113 THR A O 1
ATOM 845 N N . SER A 1 114 ? 21.685 0.706 -8.869 1.00 82.25 114 SER A N 1
ATOM 846 C CA . SER A 1 114 ? 21.574 0.878 -7.414 1.00 82.25 114 SER A CA 1
ATOM 847 C C . SER A 1 114 ? 20.867 2.179 -7.027 1.00 82.25 114 SER A C 1
ATOM 849 O O . SER A 1 114 ? 20.068 2.174 -6.097 1.00 82.25 114 SER A O 1
ATOM 851 N N . ASP A 1 115 ? 21.113 3.260 -7.772 1.00 87.06 115 ASP A N 1
ATOM 852 C CA . ASP A 1 115 ? 20.437 4.542 -7.563 1.00 87.06 115 ASP A CA 1
ATOM 853 C C . ASP A 1 115 ? 18.941 4.425 -7.898 1.00 87.06 115 ASP A C 1
ATOM 855 O O . ASP A 1 115 ? 18.104 4.838 -7.111 1.00 87.06 115 ASP A O 1
ATOM 859 N N . GLU A 1 116 ? 18.579 3.776 -9.014 1.00 84.38 116 GLU A N 1
ATOM 860 C CA . GLU A 1 116 ? 17.171 3.539 -9.376 1.00 84.38 116 GLU A CA 1
ATOM 861 C C . GLU A 1 116 ? 16.441 2.677 -8.336 1.00 84.38 116 GLU A C 1
ATOM 863 O O . GLU A 1 116 ? 15.257 2.889 -8.106 1.00 84.38 116 GLU A O 1
ATOM 868 N N . VAL A 1 117 ? 17.128 1.716 -7.706 1.00 84.44 117 VAL A N 1
ATOM 869 C CA . VAL A 1 117 ? 16.563 0.905 -6.615 1.00 84.44 117 VAL A CA 1
ATOM 870 C C . VAL A 1 117 ? 16.376 1.731 -5.341 1.00 84.44 117 VAL A C 1
ATOM 872 O O . VAL A 1 117 ? 15.379 1.539 -4.651 1.00 84.44 117 VAL A O 1
ATOM 875 N N . ALA A 1 118 ? 17.301 2.642 -5.028 1.00 85.25 118 ALA A N 1
ATOM 876 C CA . ALA A 1 118 ? 17.218 3.496 -3.843 1.00 85.25 118 ALA A CA 1
ATOM 877 C C . ALA A 1 118 ? 16.045 4.489 -3.901 1.00 85.25 118 ALA A C 1
ATOM 879 O O . ALA A 1 118 ? 15.501 4.846 -2.861 1.00 85.25 118 ALA A O 1
ATOM 880 N N . GLU A 1 119 ? 15.637 4.891 -5.104 1.00 86.38 119 GLU A N 1
ATOM 881 C CA . GLU A 1 119 ? 14.484 5.770 -5.337 1.00 86.38 119 GLU A CA 1
ATOM 882 C C . GLU A 1 119 ? 13.134 5.018 -5.343 1.00 86.38 119 GLU A C 1
ATOM 884 O O . GLU A 1 119 ? 12.082 5.635 -5.522 1.00 86.38 119 GLU A O 1
ATOM 889 N N . LEU A 1 120 ? 13.125 3.685 -5.190 1.00 85.44 120 LEU A N 1
ATOM 890 C CA . LEU A 1 120 ? 11.876 2.927 -5.096 1.00 85.44 120 LEU A CA 1
ATOM 891 C C . LEU A 1 120 ? 11.256 3.097 -3.709 1.00 85.44 120 LEU A C 1
ATOM 893 O O . LEU A 1 120 ? 11.762 2.576 -2.716 1.00 85.44 120 LEU A O 1
ATOM 897 N N . GLU A 1 121 ? 10.100 3.750 -3.665 1.00 86.75 121 GLU A N 1
ATOM 898 C CA . GLU A 1 121 ? 9.269 3.796 -2.466 1.00 86.75 121 GLU A CA 1
ATOM 899 C C . GLU A 1 121 ? 8.686 2.398 -2.176 1.00 86.75 121 GLU A C 1
ATOM 901 O O . GLU A 1 121 ? 8.027 1.805 -3.045 1.00 86.75 121 GLU A O 1
ATOM 906 N N . PRO A 1 122 ? 8.923 1.833 -0.978 1.00 89.31 122 PRO A N 1
ATOM 907 C CA . PRO A 1 122 ? 8.398 0.525 -0.626 1.00 89.31 122 PRO A CA 1
ATOM 908 C C . PRO A 1 122 ? 6.876 0.573 -0.490 1.00 89.31 122 PRO A C 1
ATOM 910 O O . PRO A 1 122 ? 6.301 1.483 0.108 1.00 89.31 122 PRO A O 1
ATOM 913 N N . GLY A 1 123 ? 6.221 -0.456 -1.021 1.00 93.62 123 GLY A N 1
ATOM 914 C CA . GLY A 1 123 ? 4.797 -0.674 -0.808 1.00 93.62 123 GLY A CA 1
ATOM 915 C C . GLY A 1 123 ? 4.462 -1.110 0.608 1.00 93.62 123 GLY A C 1
ATOM 916 O O . GLY A 1 123 ? 5.299 -1.665 1.321 1.00 93.62 123 GLY A O 1
ATOM 917 N N . VAL A 1 124 ? 3.197 -0.932 0.977 1.00 93.94 124 VAL A N 1
ATOM 918 C CA . VAL A 1 124 ? 2.638 -1.434 2.234 1.00 93.94 124 VAL A CA 1
ATOM 919 C C . VAL A 1 124 ? 1.501 -2.404 1.935 1.00 93.94 124 VAL A C 1
ATOM 921 O O . VAL A 1 124 ? 0.626 -2.116 1.119 1.00 93.94 124 VAL A O 1
ATOM 924 N N . ASP A 1 125 ? 1.495 -3.536 2.634 1.00 95.75 125 ASP A N 1
ATOM 925 C CA . ASP A 1 125 ? 0.333 -4.416 2.712 1.00 95.75 125 ASP A CA 1
ATOM 926 C C . ASP A 1 125 ? -0.619 -3.894 3.799 1.00 95.75 125 ASP A C 1
ATOM 928 O O . ASP A 1 125 ? -0.384 -4.057 4.999 1.00 95.75 125 ASP A O 1
ATOM 932 N N . CYS A 1 126 ? -1.700 -3.236 3.380 1.00 95.69 126 CYS A N 1
ATOM 933 C CA . CYS A 1 126 ? -2.707 -2.694 4.287 1.00 95.69 126 CYS A CA 1
ATOM 934 C C . CYS A 1 126 ? -3.446 -3.795 5.064 1.00 95.69 126 CYS A C 1
ATOM 936 O O . CYS A 1 126 ? -3.992 -3.522 6.132 1.00 95.69 126 CYS A O 1
ATOM 938 N N . THR A 1 127 ? -3.487 -5.031 4.554 1.00 95.06 127 THR A N 1
ATOM 939 C CA . THR A 1 127 ? -4.180 -6.151 5.214 1.00 95.06 127 THR A CA 1
ATOM 940 C C . THR A 1 127 ? -3.386 -6.707 6.393 1.00 95.06 127 THR A C 1
ATOM 942 O O . THR A 1 127 ? -3.970 -7.234 7.338 1.00 95.06 127 THR A O 1
ATOM 945 N N . ALA A 1 128 ? -2.067 -6.509 6.387 1.00 95.25 128 ALA A N 1
ATOM 946 C CA . ALA A 1 128 ? -1.176 -6.880 7.479 1.00 95.25 128 ALA A CA 1
ATOM 947 C C . ALA A 1 128 ? -1.199 -5.880 8.656 1.00 95.25 128 ALA A C 1
ATOM 949 O O . ALA A 1 128 ? -0.505 -6.087 9.656 1.00 95.25 128 ALA A O 1
ATOM 950 N N . MET A 1 129 ? -1.978 -4.792 8.568 1.00 94.00 129 MET A N 1
ATOM 951 C CA . MET A 1 129 ? -2.073 -3.798 9.639 1.00 94.00 129 MET A CA 1
ATOM 952 C C . MET A 1 129 ? -2.703 -4.393 10.911 1.00 94.00 129 MET A C 1
ATOM 954 O O . MET A 1 129 ? -3.764 -5.023 10.859 1.00 94.00 129 MET A O 1
ATOM 958 N N . PRO A 1 130 ? -2.111 -4.152 12.093 1.00 95.19 130 PRO A N 1
ATOM 959 C CA . PRO A 1 130 ? -2.598 -4.737 13.331 1.00 95.19 130 PRO A CA 1
ATOM 960 C C . PRO A 1 130 ? -3.952 -4.150 13.738 1.00 95.19 130 PRO A C 1
ATOM 962 O O . PRO A 1 130 ? -4.200 -2.950 13.630 1.00 95.19 130 PRO A O 1
ATOM 965 N N . HIS A 1 131 ? -4.819 -5.011 14.271 1.00 96.56 131 HIS A N 1
ATOM 966 C CA . HIS A 1 131 ? -6.121 -4.642 14.840 1.00 96.56 131 HIS A CA 1
ATOM 967 C C . HIS A 1 131 ? -7.123 -4.014 13.861 1.00 96.56 131 HIS A C 1
ATOM 969 O O . HIS A 1 131 ? -8.179 -3.542 14.299 1.00 96.56 131 HIS A O 1
ATOM 975 N N . VAL A 1 132 ? -6.845 -4.026 12.558 1.00 96.75 132 VAL A N 1
ATOM 976 C CA . VAL A 1 132 ? -7.766 -3.499 11.556 1.00 96.75 132 VAL A CA 1
ATOM 977 C C . VAL A 1 132 ? -8.700 -4.595 11.057 1.00 96.75 132 VAL A C 1
ATOM 979 O O . VAL A 1 132 ? -8.260 -5.697 10.769 1.00 96.75 132 VAL A O 1
ATOM 982 N N . SER A 1 133 ? -9.997 -4.293 10.963 1.00 97.00 133 SER A N 1
ATOM 983 C CA . SER A 1 133 ? -10.995 -5.215 10.402 1.00 97.00 133 SER A CA 1
ATOM 984 C C . SER A 1 133 ? -11.455 -4.838 8.997 1.00 97.00 133 SER A C 1
ATOM 986 O O . SER A 1 133 ? -11.955 -5.702 8.283 1.00 97.00 133 SER A O 1
ATOM 988 N N . ASP A 1 134 ? -11.310 -3.569 8.614 1.00 96.81 134 ASP A N 1
ATOM 989 C CA . ASP A 1 134 ? -11.667 -3.062 7.291 1.00 96.81 134 ASP A CA 1
ATOM 990 C C . ASP A 1 134 ? -10.693 -1.954 6.868 1.00 96.81 134 ASP A C 1
ATOM 992 O O . ASP A 1 134 ? -10.548 -0.939 7.568 1.00 96.81 134 ASP A O 1
ATOM 996 N N . VAL A 1 135 ? -10.027 -2.176 5.734 1.00 97.00 135 VAL A N 1
ATOM 997 C CA . VAL A 1 135 ? -9.038 -1.285 5.117 1.00 97.00 135 VAL A CA 1
ATOM 998 C C . VAL A 1 135 ? -9.342 -1.089 3.644 1.00 97.00 135 VAL A C 1
ATOM 1000 O O . VAL A 1 135 ? -9.858 -1.974 2.968 1.00 97.00 135 VAL A O 1
ATOM 1003 N N . GLU A 1 136 ? -8.918 0.052 3.125 1.00 96.25 136 GLU A N 1
ATOM 1004 C CA . GLU A 1 136 ? -8.901 0.341 1.699 1.00 96.25 136 GLU A CA 1
ATOM 1005 C C . GLU A 1 136 ? -7.527 0.893 1.318 1.00 96.25 136 GLU A C 1
ATOM 1007 O O . GLU A 1 136 ? -6.963 1.707 2.048 1.00 96.25 136 GLU A O 1
ATOM 1012 N N . CYS A 1 137 ? -6.996 0.493 0.163 1.00 96.94 137 CYS A N 1
ATOM 1013 C CA . CYS A 1 137 ? -5.908 1.221 -0.470 1.00 96.94 137 CYS A CA 1
ATO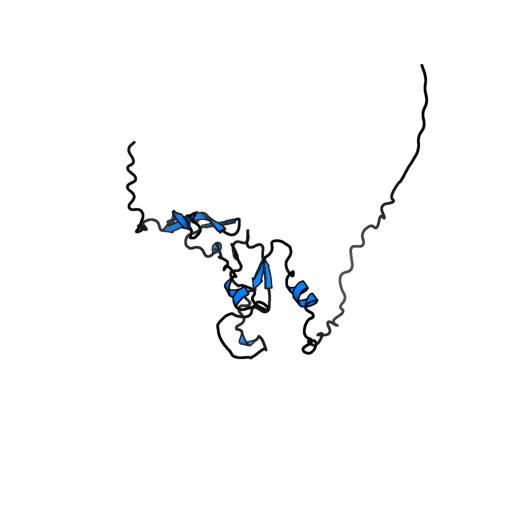M 1014 C C . CYS A 1 137 ? -6.526 2.245 -1.411 1.00 96.94 137 CYS A C 1
ATOM 1016 O O . CYS A 1 137 ? -7.253 1.890 -2.340 1.00 96.94 137 CYS A O 1
ATOM 1018 N N . ARG A 1 138 ? -6.248 3.523 -1.173 1.00 95.62 138 ARG A N 1
ATOM 1019 C CA . ARG A 1 138 ? -6.765 4.594 -2.012 1.00 95.62 138 ARG A CA 1
ATOM 1020 C C . ARG A 1 138 ? -5.693 5.622 -2.274 1.00 95.62 138 ARG A C 1
ATOM 1022 O O . ARG A 1 138 ? -5.160 6.234 -1.351 1.00 95.62 138 ARG A O 1
ATOM 1029 N N . MET A 1 139 ? -5.424 5.838 -3.557 1.00 94.12 139 MET A N 1
ATOM 1030 C CA . MET A 1 139 ? -4.386 6.753 -4.024 1.00 94.12 139 MET A CA 1
ATOM 1031 C C . MET A 1 139 ? -3.014 6.442 -3.399 1.00 94.12 139 MET A C 1
ATOM 1033 O O . MET A 1 139 ? -2.282 7.353 -3.018 1.00 94.12 139 MET A O 1
ATOM 1037 N N . GLY A 1 140 ? -2.698 5.151 -3.259 1.00 93.56 140 GLY A N 1
ATOM 1038 C CA . GLY A 1 140 ? -1.426 4.688 -2.704 1.00 93.56 140 GLY A CA 1
ATOM 1039 C C . GLY A 1 140 ? -1.302 4.847 -1.187 1.00 93.56 140 GLY A C 1
ATOM 1040 O O . GLY A 1 140 ? -0.193 4.932 -0.667 1.00 93.56 140 GLY A O 1
ATOM 1041 N N . ARG A 1 141 ? -2.425 4.937 -0.464 1.00 92.75 141 ARG A N 1
ATOM 1042 C CA . ARG A 1 141 ? -2.449 5.055 1.000 1.00 92.75 141 ARG A CA 1
ATOM 1043 C C . ARG A 1 141 ? -3.446 4.092 1.624 1.00 92.75 141 ARG A C 1
ATOM 1045 O O . ARG A 1 141 ? -4.567 3.962 1.134 1.00 92.75 141 ARG A O 1
ATOM 1052 N N . CYS A 1 142 ? -3.057 3.492 2.747 1.00 94.69 142 CYS A N 1
ATOM 1053 C CA . CYS A 1 142 ? -3.954 2.680 3.559 1.00 94.69 142 CYS A CA 1
ATOM 1054 C C . CYS A 1 142 ? -4.919 3.577 4.345 1.00 94.69 142 CYS A C 1
ATOM 1056 O O . CYS A 1 142 ? -4.510 4.383 5.184 1.00 94.69 142 CYS A O 1
ATOM 1058 N N . ILE A 1 143 ? -6.213 3.424 4.085 1.00 94.62 143 ILE A N 1
ATOM 1059 C CA . ILE A 1 143 ? -7.301 4.079 4.804 1.00 94.62 143 ILE A CA 1
ATOM 1060 C C . ILE A 1 143 ? -7.972 3.038 5.694 1.00 94.62 143 ILE A C 1
ATOM 1062 O O . ILE A 1 143 ? -8.560 2.072 5.217 1.00 94.62 143 ILE A O 1
ATOM 1066 N N . VAL A 1 144 ? -7.904 3.256 7.004 1.00 95.94 144 VAL A N 1
ATOM 1067 C CA . VAL A 1 144 ? -8.575 2.412 7.996 1.00 95.94 144 VAL A CA 1
ATOM 1068 C C . VAL A 1 144 ? -10.033 2.842 8.128 1.00 95.94 144 VAL A C 1
ATOM 1070 O O . VAL A 1 144 ? -10.316 3.953 8.586 1.00 95.94 144 VAL A O 1
ATOM 1073 N N . HIS A 1 145 ? -10.965 1.950 7.795 1.00 95.38 145 HIS A N 1
ATOM 1074 C CA . HIS A 1 145 ? -12.403 2.187 7.953 1.00 95.38 145 HIS A CA 1
ATOM 1075 C C . HIS A 1 145 ? -12.906 1.686 9.303 1.00 95.38 145 HIS A C 1
ATOM 1077 O O . HIS A 1 145 ? -13.616 2.414 10.008 1.00 95.38 145 HIS A O 1
ATOM 1083 N N . LYS A 1 146 ? -12.474 0.491 9.722 1.00 96.38 146 LYS A N 1
ATOM 1084 C CA . LYS A 1 146 ? -12.966 -0.163 10.941 1.00 96.38 146 LYS A CA 1
ATOM 1085 C C . LYS A 1 146 ? -11.870 -0.946 11.661 1.00 96.38 146 LYS A C 1
ATOM 1087 O O . LYS A 1 146 ? -11.084 -1.646 11.036 1.00 96.38 146 LYS A O 1
ATOM 1092 N N . CYS A 1 147 ? -11.864 -0.882 12.991 1.00 97.50 147 CYS A N 1
ATOM 1093 C CA . CYS A 1 147 ? -11.005 -1.719 13.832 1.00 97.50 147 CYS A CA 1
ATOM 1094 C C . CYS A 1 147 ? -11.707 -3.017 14.241 1.00 97.50 147 CYS A C 1
ATOM 1096 O O . CYS A 1 147 ? -12.935 -3.125 14.173 1.00 97.50 147 CYS A O 1
ATOM 1098 N N . HIS A 1 148 ? -10.941 -4.018 14.658 1.00 97.50 148 HIS A N 1
ATOM 1099 C CA . HIS A 1 148 ? -11.481 -5.181 15.357 1.00 97.50 148 HIS A CA 1
ATOM 1100 C C . HIS A 1 148 ? -12.122 -4.781 16.697 1.00 97.50 148 HIS A C 1
ATOM 1102 O O . HIS A 1 148 ? -11.854 -3.712 17.246 1.00 97.50 148 HIS A O 1
ATOM 1108 N N . ALA A 1 149 ? -12.985 -5.651 17.227 1.00 96.69 149 ALA A N 1
ATOM 1109 C CA . ALA A 1 149 ? -13.576 -5.456 18.549 1.00 96.69 149 ALA A CA 1
ATOM 1110 C C . ALA A 1 149 ? -12.484 -5.398 19.634 1.00 96.69 149 ALA A C 1
ATOM 1112 O O . ALA A 1 149 ? -11.497 -6.130 19.561 1.00 96.69 149 ALA A O 1
ATOM 1113 N N . GLY A 1 150 ? -12.661 -4.525 20.629 1.00 95.75 150 GLY A N 1
ATOM 1114 C CA . GLY A 1 150 ? -11.636 -4.252 21.642 1.00 95.75 150 GLY A CA 1
ATOM 1115 C C . GLY A 1 150 ? -10.486 -3.379 21.129 1.00 95.75 150 GLY A C 1
ATOM 1116 O O . GLY A 1 150 ? -9.442 -3.296 21.770 1.00 95.75 150 GLY A O 1
ATOM 1117 N N . SER A 1 151 ? -10.644 -2.743 19.966 1.00 96.81 151 SER A N 1
ATOM 1118 C CA . SER A 1 151 ? -9.729 -1.736 19.429 1.00 96.81 151 SER A CA 1
ATOM 1119 C C . SER A 1 151 ? -10.509 -0.527 18.921 1.00 96.81 151 SER A C 1
ATOM 1121 O O . SER A 1 151 ? -11.650 -0.639 18.473 1.00 96.81 151 SER A O 1
ATOM 1123 N N . ARG A 1 152 ? -9.885 0.647 18.973 1.00 94.25 152 ARG A N 1
ATOM 1124 C CA . ARG A 1 152 ? -10.479 1.928 18.577 1.00 94.25 152 ARG A CA 1
ATOM 1125 C C . ARG A 1 152 ? -9.594 2.650 17.570 1.00 94.25 152 ARG A C 1
ATOM 1127 O O . ARG A 1 152 ? -8.371 2.537 17.620 1.00 94.25 152 ARG A O 1
ATOM 1134 N N . ARG A 1 153 ? -10.220 3.443 16.697 1.00 93.62 153 ARG A N 1
ATOM 1135 C CA . ARG A 1 153 ? -9.509 4.330 15.769 1.00 93.62 153 ARG A CA 1
ATOM 1136 C C . ARG A 1 153 ? -8.951 5.527 16.527 1.00 93.62 153 ARG A C 1
ATOM 1138 O O . ARG A 1 153 ? -9.682 6.184 17.269 1.00 93.62 153 ARG A O 1
ATOM 1145 N N . VAL A 1 154 ? -7.683 5.835 16.305 1.00 92.56 154 VAL A N 1
ATOM 1146 C CA . VAL A 1 154 ? -7.029 7.039 16.820 1.00 92.56 154 VAL A CA 1
ATOM 1147 C C . VAL A 1 154 ? -6.431 7.836 15.668 1.00 92.56 154 VAL A C 1
ATOM 1149 O O . VAL A 1 154 ? -5.908 7.230 14.734 1.00 92.56 154 VAL A O 1
ATOM 1152 N N . PRO A 1 155 ? -6.543 9.175 15.683 1.00 91.00 155 PRO A N 1
ATOM 1153 C CA . PRO A 1 155 ? -5.941 10.001 14.652 1.00 91.00 155 PRO A CA 1
ATOM 1154 C C . PRO A 1 155 ? -4.417 9.976 14.787 1.00 91.00 155 PRO A C 1
ATOM 1156 O O . PRO A 1 155 ? -3.885 10.123 15.891 1.00 91.00 155 PRO A O 1
ATOM 1159 N N . VAL A 1 156 ? -3.732 9.831 13.658 1.00 88.81 156 VAL A N 1
ATOM 1160 C CA . VAL A 1 156 ? -2.270 9.876 13.551 1.00 88.81 156 VAL A CA 1
ATOM 1161 C C . VAL A 1 156 ? -1.858 10.887 12.486 1.00 88.81 156 VAL A C 1
ATOM 1163 O O . VAL A 1 156 ? -2.605 11.139 11.539 1.00 88.81 156 VAL A O 1
ATOM 1166 N N . LEU A 1 157 ? -0.677 11.480 12.646 1.00 87.12 157 LEU A N 1
ATOM 1167 C CA . LEU A 1 157 ? -0.049 12.290 11.605 1.00 87.12 157 LEU A CA 1
ATOM 1168 C C . LEU A 1 157 ? 0.921 11.396 10.839 1.00 87.12 157 LEU A C 1
ATOM 1170 O O . LEU A 1 157 ? 1.841 10.833 11.428 1.00 87.12 157 LEU A O 1
ATOM 1174 N N . LEU A 1 158 ? 0.691 11.247 9.539 1.00 80.62 158 LEU A N 1
ATOM 1175 C CA . LEU A 1 158 ? 1.579 10.504 8.654 1.00 80.62 158 LEU A CA 1
ATOM 1176 C C . LEU A 1 158 ? 2.844 11.330 8.374 1.00 80.62 158 LEU A C 1
ATOM 1178 O O . LEU A 1 158 ? 2.830 12.555 8.497 1.00 80.62 158 LEU A O 1
ATOM 1182 N N . ALA A 1 159 ? 3.932 10.675 7.955 1.00 75.88 159 ALA A N 1
ATOM 1183 C CA . ALA A 1 159 ? 5.215 11.335 7.668 1.00 75.88 159 ALA A CA 1
ATOM 1184 C C . ALA A 1 159 ? 5.096 12.485 6.648 1.00 75.88 159 ALA A C 1
ATOM 1186 O O . ALA A 1 159 ? 5.831 13.465 6.719 1.00 75.88 159 ALA A O 1
ATOM 1187 N N . ASN A 1 160 ? 4.108 12.397 5.756 1.00 74.69 160 ASN A N 1
ATOM 1188 C CA . ASN A 1 160 ? 3.829 13.393 4.723 1.00 74.69 160 ASN A CA 1
ATOM 1189 C C . ASN A 1 160 ? 2.965 14.569 5.225 1.00 74.69 160 ASN A C 1
ATOM 1191 O O . ASN A 1 160 ? 2.573 15.427 4.440 1.00 74.69 160 ASN A O 1
ATOM 1195 N N . GLY A 1 161 ? 2.636 14.608 6.522 1.00 80.62 161 GLY A N 1
ATOM 1196 C CA . GLY A 1 161 ? 1.787 15.631 7.142 1.00 80.62 161 GLY A CA 1
ATOM 1197 C C . GLY A 1 161 ? 0.281 15.389 7.000 1.00 80.62 161 GLY A C 1
ATOM 1198 O O . GLY A 1 161 ? -0.518 16.174 7.508 1.00 80.62 161 GLY A O 1
ATOM 1199 N N . ASP A 1 162 ? -0.124 14.306 6.341 1.00 82.56 162 ASP A N 1
ATOM 1200 C CA . ASP A 1 162 ? -1.526 13.929 6.196 1.00 82.56 162 ASP A CA 1
ATOM 1201 C C . ASP A 1 162 ? -2.119 13.360 7.491 1.00 82.56 162 ASP A C 1
ATOM 1203 O O . ASP A 1 162 ? -1.446 12.669 8.260 1.00 82.56 162 ASP A O 1
ATOM 1207 N N . ALA A 1 163 ? -3.412 13.604 7.706 1.00 86.25 163 ALA A N 1
ATOM 1208 C CA . ALA A 1 163 ? -4.160 12.979 8.789 1.00 86.25 163 ALA A CA 1
ATOM 1209 C C . ALA A 1 163 ? -4.559 11.546 8.403 1.00 86.25 163 ALA A C 1
ATOM 1211 O O . ALA A 1 163 ? -5.203 11.321 7.377 1.00 86.25 163 ALA A O 1
ATOM 1212 N N . GLY A 1 164 ? -4.201 10.585 9.250 1.00 87.25 164 GLY A N 1
ATOM 1213 C CA . GLY A 1 164 ? -4.554 9.176 9.119 1.00 87.25 164 GLY A CA 1
ATOM 1214 C C . GLY A 1 164 ? -5.251 8.644 10.366 1.00 87.25 164 GLY A C 1
ATOM 1215 O O . GLY A 1 164 ? -5.465 9.361 11.346 1.00 87.25 164 GLY A O 1
ATOM 1216 N N . PHE A 1 165 ? -5.590 7.358 10.335 1.00 92.00 165 PHE A N 1
ATOM 1217 C CA . PHE A 1 165 ? -6.107 6.644 11.496 1.00 92.00 165 PHE A CA 1
ATOM 1218 C C . PHE A 1 165 ? -5.355 5.338 11.694 1.00 92.00 165 PHE A C 1
ATOM 1220 O O . PHE A 1 165 ? -5.062 4.640 10.729 1.00 92.00 165 PHE A O 1
ATOM 1227 N N . GLU A 1 166 ? -5.122 4.994 12.952 1.00 92.62 166 GLU A N 1
ATOM 1228 C CA . GLU A 1 166 ? -4.569 3.710 13.370 1.00 92.62 166 GLU A CA 1
ATOM 1229 C C . GLU A 1 166 ? -5.546 3.019 14.327 1.00 92.62 166 GLU A C 1
ATOM 1231 O O . GLU A 1 166 ? -6.313 3.682 15.033 1.00 92.62 166 GLU A O 1
ATOM 1236 N N . CYS A 1 167 ? -5.543 1.688 14.341 1.00 95.06 167 CYS A N 1
ATOM 1237 C CA . CYS A 1 167 ? -6.302 0.898 15.300 1.00 95.06 167 CYS A CA 1
ATOM 1238 C C . CYS A 1 167 ? -5.426 0.538 16.495 1.00 95.06 167 CYS A C 1
ATOM 1240 O O . CYS A 1 167 ? -4.460 -0.204 16.360 1.00 95.06 167 CYS A O 1
ATOM 1242 N N . VAL A 1 168 ? -5.802 1.022 17.677 1.00 95.38 168 VAL A N 1
ATOM 1243 C CA . VAL A 1 168 ? -5.116 0.688 18.932 1.00 95.38 168 VAL A CA 1
ATOM 1244 C C . VAL A 1 168 ? -6.057 -0.063 19.867 1.00 95.38 168 VAL A C 1
ATOM 1246 O O . VAL A 1 168 ? -7.256 0.242 19.873 1.00 95.38 168 VAL A O 1
ATOM 1249 N N . PRO A 1 169 ? -5.560 -1.010 20.678 1.00 96.19 169 PRO A N 1
ATOM 1250 C CA . PRO A 1 169 ? -6.383 -1.682 21.673 1.00 96.19 169 PRO A CA 1
ATOM 1251 C C . PRO A 1 169 ? -7.082 -0.701 22.624 1.00 96.19 169 PRO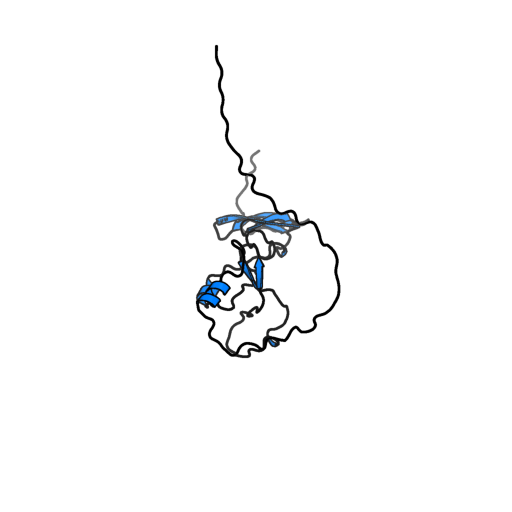 A C 1
ATOM 1253 O O . PRO A 1 169 ? -6.588 0.386 22.950 1.00 96.19 169 PRO A O 1
ATOM 1256 N N . GLU A 1 170 ? -8.267 -1.078 23.091 1.00 92.38 170 GLU A N 1
ATOM 1257 C CA . GLU A 1 170 ? -8.955 -0.339 24.143 1.00 92.38 170 GLU A CA 1
ATOM 1258 C C . GLU A 1 170 ? -8.115 -0.338 25.429 1.00 92.38 170 GLU A C 1
ATOM 1260 O O . GLU A 1 170 ? -7.465 -1.320 25.782 1.00 92.38 170 GLU A O 1
ATOM 1265 N N . GLY A 1 171 ? -8.078 0.804 26.119 1.00 87.00 171 GLY A N 1
ATOM 1266 C CA . GLY A 1 171 ? -7.238 0.988 27.307 1.00 87.00 171 GLY A CA 1
ATOM 1267 C C . GLY A 1 171 ? -5.769 1.329 27.021 1.00 87.00 171 GLY A C 1
ATOM 1268 O O . GLY A 1 171 ? -5.048 1.676 27.957 1.00 87.00 171 GLY A O 1
ATOM 1269 N N . THR A 1 172 ? -5.313 1.325 25.761 1.00 88.88 172 THR A N 1
ATOM 1270 C CA . THR A 1 172 ? -3.979 1.841 25.424 1.00 88.88 172 THR A CA 1
ATOM 1271 C C . THR A 1 172 ? -3.917 3.351 25.682 1.00 88.88 172 THR A C 1
ATOM 1273 O O . THR A 1 172 ? -4.572 4.153 25.005 1.00 88.88 172 THR A O 1
ATOM 1276 N N . ILE A 1 173 ? -3.107 3.744 26.672 1.00 80.62 173 ILE A N 1
ATOM 1277 C CA . ILE A 1 173 ? -2.774 5.143 26.950 1.00 80.62 173 ILE A CA 1
ATOM 1278 C C . ILE A 1 173 ? -1.703 5.571 25.948 1.00 80.62 173 ILE A C 1
ATOM 1280 O O . ILE A 1 173 ? -0.533 5.204 26.071 1.00 80.62 173 ILE A O 1
ATOM 1284 N N . LEU A 1 174 ? -2.106 6.358 24.951 1.00 75.50 174 LEU A N 1
ATOM 1285 C CA . LEU A 1 174 ? -1.169 6.972 24.017 1.00 75.50 174 LEU A CA 1
ATOM 1286 C C . LEU A 1 174 ? -0.332 8.005 24.777 1.00 75.50 174 LEU A C 1
ATOM 1288 O O . LEU A 1 174 ? -0.836 9.054 25.185 1.00 75.50 174 LEU A O 1
ATOM 1292 N N . LYS A 1 175 ? 0.955 7.708 24.981 1.00 63.25 175 LYS A N 1
ATOM 1293 C CA . LYS A 1 175 ? 1.927 8.672 25.508 1.00 63.25 175 LYS A CA 1
ATOM 1294 C C . LYS A 1 175 ? 2.118 9.776 24.462 1.00 63.25 175 LYS A C 1
ATOM 1296 O O . LYS A 1 175 ? 2.963 9.647 23.589 1.00 63.25 175 LYS A O 1
ATOM 1301 N N . GLY A 1 176 ? 1.302 10.831 24.515 1.00 57.03 176 GLY A N 1
ATOM 1302 C CA . GLY A 1 176 ? 1.437 11.965 23.591 1.00 57.03 176 GLY A CA 1
ATOM 1303 C C . GLY A 1 176 ? 0.203 12.839 23.363 1.00 57.03 176 GLY A C 1
ATOM 1304 O O . GLY A 1 176 ? 0.349 13.911 22.793 1.00 57.03 176 GLY A O 1
ATOM 1305 N N . GLN A 1 177 ? -0.990 12.454 23.830 1.00 51.75 177 GLN A N 1
ATOM 1306 C CA . GLN A 1 177 ? -2.198 13.296 23.748 1.00 51.75 177 GLN A CA 1
ATOM 1307 C C . GLN A 1 177 ? -2.644 13.808 25.124 1.00 51.75 177 GLN A C 1
ATOM 1309 O O . GLN A 1 177 ? -3.823 13.789 25.466 1.00 51.75 177 GLN A O 1
ATOM 1314 N N . SER A 1 178 ? -1.704 14.326 25.916 1.00 44.03 178 SER A N 1
ATOM 1315 C CA . SER A 1 178 ? -2.017 15.182 27.071 1.00 44.03 178 SER A CA 1
ATOM 1316 C C . SER A 1 178 ? -2.439 16.580 26.592 1.00 44.03 178 SER A C 1
ATOM 1318 O O . SER A 1 178 ? -1.847 17.587 26.963 1.00 44.03 178 SER A O 1
ATOM 1320 N N . GLY A 1 179 ? -3.430 16.637 25.704 1.00 45.28 179 GLY A N 1
ATOM 1321 C CA . GLY A 1 179 ? -4.132 17.847 25.306 1.00 45.28 179 GLY A CA 1
ATOM 1322 C C . GLY A 1 179 ? -5.503 17.807 25.956 1.00 45.28 179 GLY A C 1
ATOM 1323 O O . GLY A 1 179 ? -6.365 17.035 25.552 1.00 45.28 179 GLY A O 1
ATOM 1324 N N . VAL A 1 180 ? -5.660 18.593 27.012 1.00 44.41 180 VAL A N 1
ATOM 1325 C CA . VAL A 1 180 ? -6.873 18.764 27.811 1.00 44.41 180 VAL A CA 1
ATOM 1326 C C . VAL A 1 180 ? -8.076 19.054 26.900 1.00 44.41 180 VAL A C 1
ATOM 1328 O O . VAL A 1 180 ? -8.264 20.186 26.465 1.00 44.41 180 VAL A O 1
ATOM 1331 N N . PHE A 1 181 ? -8.919 18.058 26.622 1.00 45.38 181 PHE A N 1
ATOM 1332 C CA . PHE A 1 181 ? -10.272 18.312 26.128 1.00 45.38 181 PHE A CA 1
ATOM 1333 C C . PHE A 1 181 ? -11.147 18.641 27.337 1.00 45.38 181 PHE A C 1
ATOM 1335 O O . PHE A 1 181 ? -11.752 17.765 27.951 1.00 45.38 181 PHE A O 1
ATOM 1342 N N . ASN A 1 182 ? -11.180 19.923 27.704 1.00 36.41 182 ASN A N 1
ATOM 1343 C CA . ASN A 1 182 ? -12.237 20.446 28.560 1.00 36.41 182 ASN A CA 1
ATOM 1344 C C . ASN A 1 182 ? -13.555 20.346 27.782 1.00 36.41 182 ASN A C 1
ATOM 1346 O O . ASN A 1 182 ? -13.833 21.176 26.918 1.00 36.41 182 ASN A O 1
ATOM 1350 N N . PHE A 1 183 ? -14.365 19.334 28.087 1.00 44.06 183 PHE A N 1
ATOM 1351 C CA . PHE A 1 183 ? -15.795 19.383 27.809 1.00 44.06 183 PHE A CA 1
ATOM 1352 C C . PHE A 1 183 ? -16.417 20.371 28.803 1.00 44.06 183 PHE A C 1
ATOM 1354 O O . PHE A 1 183 ? -16.689 20.031 29.951 1.00 44.06 183 PHE A O 1
ATOM 1361 N N . LEU A 1 184 ? -16.577 21.622 28.371 1.00 43.94 184 LEU A N 1
ATOM 1362 C CA . LEU A 1 184 ? -17.574 22.528 28.931 1.00 43.94 184 LEU A CA 1
ATOM 1363 C C . LEU A 1 184 ? -18.853 22.337 28.113 1.00 43.94 184 LEU A C 1
ATOM 1365 O O . LEU A 1 184 ? -18.857 22.599 26.910 1.00 43.94 184 LEU A O 1
ATOM 1369 N N . GLY A 1 185 ? -19.903 21.863 28.778 1.00 39.19 185 GLY A N 1
ATOM 1370 C CA . GLY A 1 185 ? -21.244 21.659 28.239 1.00 39.19 185 GLY A CA 1
ATOM 1371 C C . GLY A 1 185 ? -22.094 20.891 29.229 1.00 39.19 185 GLY A C 1
ATOM 1372 O O . GLY A 1 185 ? -22.123 19.651 29.098 1.00 39.19 185 GLY A O 1
#

pLDDT: mean 70.9, std 22.11, range [33.44, 97.5]